Protein AF-A0A812YYS5-F1 (afdb_monomer)

Sequence (278 aa):
YPAYPPFVCAGQNGCLGHYTGSGGSLLREGELLFLEIGGCYERYHAAMMRSCYVGTKLPAVLASAEEAVAKAMEIAMAAMKPGVLAKEVDAKAREVLGSLGADFTMSLRSGYSIGLGFYTDWGEAQFFKMDPGSDQVFQEGMVIHLIPWVQVQGHGGVGLSDTVLVTQSGAKSLFDCRDLPRRIHLIPPPAHRPFGPEEARKVRSVLGLEPTPLVKISDGFPGVAAVYVKDESKRMGLQAFKVVGGAYAMLRFMCKRLAQPVPETSDQVKLVLEQELP

Foldseek 3Di:
DDQAAKQWAKWASQQVVRHNDDPPDDHDAQAKIWIWDWDADPQWIKIWIAIAHAADDDDPLQVLQLVLQLVLVVQLQQQQAFFDFLLVSFVSSCVSNPVSDDQKDWDQFQKAFATGHHYPDRGPPPPGTRHNPTRDGHDAQTWMWGWTKIAGHRHHIGIGTTTWGHHRRGIDGPDPCPVPPSGHHYNYDPPDDPDDPVNVVVVCVVVVNDQQDWDWPDADDVVDGTDTDRACCVVLVHPDDDDPPPVVVVLVVVCVVVVHDRDDDDPSVVVVVPPDDD

Structure (mmCIF, N/CA/C/O backbone):
data_AF-A0A812YYS5-F1
#
_entry.id   AF-A0A812YYS5-F1
#
loop_
_atom_site.group_PDB
_atom_site.id
_atom_site.type_symbol
_atom_site.label_atom_id
_atom_site.label_alt_id
_atom_site.label_comp_id
_atom_site.label_asym_id
_atom_site.label_entity_id
_atom_site.label_seq_id
_atom_site.pdbx_PDB_ins_code
_atom_site.Cartn_x
_atom_site.Cartn_y
_atom_site.Cartn_z
_atom_site.occupancy
_atom_site.B_iso_or_equiv
_atom_site.auth_seq_id
_atom_site.auth_comp_id
_atom_site.auth_asym_id
_atom_site.auth_atom_id
_atom_site.pdbx_PDB_model_num
ATOM 1 N N . TYR A 1 1 ? -14.145 -10.943 -9.067 1.00 84.81 1 TYR A N 1
ATOM 2 C CA . TYR A 1 1 ? -13.220 -9.955 -9.657 1.00 84.81 1 TYR A CA 1
ATOM 3 C C . TYR A 1 1 ? -13.046 -8.830 -8.653 1.00 84.81 1 TYR A C 1
ATOM 5 O O . TYR A 1 1 ? -14.050 -8.505 -8.022 1.00 84.81 1 TYR A O 1
ATOM 13 N N . PRO A 1 2 ? -11.832 -8.283 -8.490 1.00 92.31 2 PRO A N 1
ATOM 14 C CA . PRO A 1 2 ? -11.594 -7.126 -7.628 1.00 92.31 2 PRO A CA 1
ATOM 15 C C . PRO A 1 2 ? -12.334 -5.881 -8.129 1.00 92.31 2 PRO A C 1
ATOM 17 O O . PRO A 1 2 ? -12.487 -5.704 -9.338 1.00 92.31 2 PRO A O 1
ATOM 20 N N . ALA A 1 3 ? -12.813 -5.045 -7.209 1.00 93.19 3 ALA A N 1
ATOM 21 C CA . ALA A 1 3 ? -13.557 -3.831 -7.532 1.00 93.19 3 ALA A CA 1
ATOM 22 C C . ALA A 1 3 ? -12.693 -2.749 -8.203 1.00 93.19 3 ALA A C 1
ATOM 24 O O . ALA A 1 3 ? -13.165 -2.117 -9.144 1.00 93.19 3 ALA A O 1
ATOM 25 N N . TYR A 1 4 ? -11.434 -2.583 -7.785 1.00 91.62 4 TYR A N 1
ATOM 26 C CA . TYR A 1 4 ? -10.450 -1.780 -8.515 1.00 91.62 4 TYR A CA 1
ATOM 27 C C . TYR A 1 4 ? -9.577 -2.647 -9.433 1.00 91.62 4 TYR A C 1
ATOM 29 O O . TYR A 1 4 ? -9.318 -3.816 -9.119 1.00 91.62 4 TYR A O 1
ATOM 37 N N . PRO A 1 5 ? -9.076 -2.087 -10.552 1.00 91.00 5 PRO A N 1
ATOM 38 C CA . PRO A 1 5 ? -7.935 -2.670 -11.246 1.00 91.00 5 PRO A CA 1
ATOM 39 C C . PRO A 1 5 ? -6.689 -2.645 -10.340 1.00 91.00 5 PRO A C 1
ATOM 41 O O . PRO A 1 5 ? -6.634 -1.865 -9.390 1.00 91.00 5 PRO A O 1
ATOM 44 N N . PRO A 1 6 ? -5.667 -3.466 -10.625 1.00 90.62 6 PRO A N 1
ATOM 45 C CA . PRO A 1 6 ? -4.387 -3.333 -9.944 1.00 90.62 6 PRO A CA 1
ATOM 46 C C . PRO A 1 6 ? -3.756 -1.974 -10.270 1.00 90.62 6 PRO A C 1
ATOM 48 O O . PRO A 1 6 ? -3.707 -1.566 -11.435 1.00 90.62 6 PRO A O 1
ATOM 51 N N . PHE A 1 7 ? -3.229 -1.300 -9.254 1.00 92.06 7 PHE A N 1
ATOM 52 C CA . PHE A 1 7 ? -2.420 -0.100 -9.430 1.00 92.06 7 PHE A CA 1
ATOM 53 C C . PHE A 1 7 ? -0.953 -0.516 -9.487 1.00 92.06 7 PHE A C 1
ATOM 55 O O . PHE A 1 7 ? -0.407 -1.056 -8.525 1.00 92.06 7 PHE A O 1
ATOM 62 N N . VAL A 1 8 ? -0.337 -0.326 -10.652 1.00 91.56 8 VAL A N 1
ATOM 63 C CA . VAL A 1 8 ? 1.049 -0.714 -10.935 1.00 91.56 8 VAL A CA 1
ATOM 64 C C . VAL A 1 8 ? 1.770 0.514 -11.467 1.00 91.56 8 VAL A C 1
ATOM 66 O O . VAL A 1 8 ? 1.633 0.881 -12.637 1.00 91.56 8 VAL A O 1
ATOM 69 N N . CYS A 1 9 ? 2.523 1.176 -10.593 1.00 92.12 9 CYS A N 1
ATOM 70 C CA . CYS A 1 9 ? 3.054 2.507 -10.858 1.00 92.12 9 CYS A CA 1
ATOM 71 C C . CYS A 1 9 ? 4.584 2.495 -10.839 1.00 92.12 9 CYS A C 1
ATOM 73 O O . CYS A 1 9 ? 5.199 2.290 -9.794 1.00 92.12 9 CYS A O 1
ATOM 75 N N . ALA A 1 10 ? 5.200 2.745 -11.995 1.00 91.38 10 ALA A N 1
ATOM 76 C CA . ALA A 1 10 ? 6.651 2.875 -12.121 1.00 91.38 10 ALA A CA 1
ATOM 77 C C . ALA A 1 10 ? 7.122 4.312 -11.834 1.00 91.38 10 ALA A C 1
ATOM 79 O O . ALA A 1 10 ? 6.552 5.279 -12.353 1.00 91.38 10 ALA A O 1
ATOM 80 N N . GLY A 1 11 ? 8.183 4.436 -11.037 1.00 92.00 11 GLY A N 1
ATOM 81 C CA . GLY A 1 11 ? 8.855 5.686 -10.695 1.00 92.00 11 GLY A CA 1
ATOM 82 C C . GLY A 1 11 ? 7.898 6.754 -10.163 1.00 92.00 11 GLY A C 1
ATOM 83 O O . GLY A 1 11 ? 7.059 6.501 -9.297 1.00 92.00 11 GLY A O 1
ATOM 84 N N . GLN A 1 12 ? 7.995 7.952 -10.740 1.00 91.56 12 GLN A N 1
ATOM 85 C CA . GLN A 1 12 ? 7.191 9.129 -10.383 1.00 91.56 12 GLN A CA 1
ATOM 86 C C . GLN A 1 12 ? 5.678 8.909 -10.491 1.00 91.56 12 GLN A C 1
ATOM 88 O O . GLN A 1 12 ? 4.913 9.553 -9.775 1.00 91.56 12 GLN A O 1
ATOM 93 N N . ASN A 1 13 ? 5.224 7.972 -11.331 1.00 91.69 13 ASN A N 1
ATOM 94 C CA . ASN A 1 13 ? 3.799 7.660 -11.411 1.00 91.69 13 ASN A CA 1
ATOM 95 C C . ASN A 1 13 ? 3.261 7.094 -10.089 1.00 91.69 13 ASN A C 1
ATOM 97 O O . ASN A 1 13 ? 2.063 7.174 -9.848 1.00 91.69 13 ASN A O 1
ATOM 101 N N . GLY A 1 14 ? 4.120 6.556 -9.215 1.00 90.06 14 GLY A N 1
ATOM 102 C CA . GLY A 1 14 ? 3.729 6.120 -7.872 1.00 90.06 14 GLY A CA 1
ATOM 103 C C . GLY A 1 14 ? 3.223 7.251 -6.974 1.00 90.06 14 GLY A C 1
ATOM 104 O O . GLY A 1 14 ? 2.558 6.973 -5.987 1.00 90.06 14 GLY A O 1
ATOM 105 N N . CYS A 1 15 ? 3.477 8.519 -7.313 1.00 89.38 15 CYS A N 1
ATOM 106 C CA . CYS A 1 15 ? 2.886 9.663 -6.612 1.00 89.38 15 CYS A CA 1
ATOM 107 C C . CYS A 1 15 ? 1.414 9.902 -6.998 1.00 89.38 15 CYS A C 1
ATOM 109 O O . CYS A 1 15 ? 0.700 10.641 -6.323 1.00 89.38 15 CYS A O 1
ATOM 111 N N . LEU A 1 16 ? 0.941 9.282 -8.081 1.00 87.44 16 LEU A N 1
ATOM 112 C CA . LEU A 1 16 ? -0.431 9.388 -8.560 1.00 87.44 16 LEU A CA 1
ATOM 113 C C . LEU A 1 16 ? -1.247 8.233 -7.966 1.00 87.44 16 LEU A C 1
ATOM 115 O O . LEU A 1 16 ? -1.219 7.119 -8.482 1.00 87.44 16 LEU A O 1
ATOM 119 N N . GLY A 1 17 ? -1.980 8.504 -6.883 1.00 76.38 17 GLY A N 1
ATOM 120 C CA . GLY A 1 17 ? -2.578 7.469 -6.023 1.00 76.38 17 GLY A CA 1
ATOM 121 C C . GLY A 1 17 ? -3.475 6.426 -6.706 1.00 76.38 17 GLY A C 1
ATOM 122 O O . GLY A 1 17 ? -3.599 5.332 -6.184 1.00 76.38 17 GLY A O 1
ATOM 123 N N . HIS A 1 18 ? -4.066 6.719 -7.870 1.00 87.00 18 HIS A N 1
ATOM 124 C CA . HIS A 1 18 ? -4.893 5.762 -8.627 1.00 87.00 18 HIS A CA 1
ATOM 125 C C . HIS A 1 18 ? -4.382 5.527 -10.058 1.00 87.00 18 HIS A C 1
ATOM 127 O O . HIS A 1 18 ? -5.159 5.252 -10.974 1.00 87.00 18 HIS A O 1
ATOM 133 N N . TYR A 1 19 ? -3.079 5.684 -10.294 1.00 88.19 19 TYR A N 1
ATOM 134 C CA . TYR A 1 19 ? -2.494 5.408 -11.602 1.00 88.19 19 TYR A CA 1
ATOM 135 C C . TYR A 1 19 ? -2.476 3.901 -11.886 1.00 88.19 19 TYR A C 1
ATOM 137 O O . TYR A 1 19 ? -1.963 3.100 -11.116 1.00 88.19 19 TYR A O 1
ATOM 145 N N . THR A 1 20 ? -3.036 3.496 -13.021 1.00 83.81 20 THR A N 1
ATOM 146 C CA . THR A 1 20 ? -3.174 2.077 -13.396 1.00 83.81 20 THR A CA 1
ATOM 147 C C . THR A 1 20 ? -2.132 1.616 -14.415 1.00 83.81 20 THR A C 1
ATOM 149 O O . THR A 1 20 ? -2.200 0.488 -14.895 1.00 83.81 20 THR A O 1
ATOM 152 N N . GLY A 1 21 ? -1.192 2.488 -14.792 1.00 75.69 21 GLY A N 1
ATOM 153 C CA . GLY A 1 21 ? -0.304 2.267 -15.931 1.00 75.69 21 GLY A CA 1
ATOM 154 C C . GLY A 1 21 ? -0.863 2.853 -17.227 1.00 75.69 21 GLY A C 1
ATOM 155 O O . GLY A 1 21 ? -2.012 2.617 -17.595 1.00 75.69 21 GLY A O 1
ATOM 156 N N . SER A 1 22 ? -0.031 3.588 -17.961 1.00 67.12 22 SER A N 1
ATOM 157 C CA . SER A 1 22 ? -0.191 3.787 -19.400 1.00 67.12 22 SER A CA 1
ATOM 158 C C . SER A 1 22 ? 0.801 2.862 -20.103 1.00 67.12 22 SER A C 1
ATOM 160 O O . SER A 1 22 ? 1.942 2.723 -19.664 1.00 67.12 22 SER A O 1
ATOM 162 N N . GLY A 1 23 ? 0.397 2.206 -21.194 1.00 61.16 23 GLY A N 1
ATOM 163 C CA . GLY A 1 23 ? 1.217 1.192 -21.882 1.00 61.16 23 GLY A CA 1
ATOM 164 C C . GLY A 1 23 ? 2.581 1.668 -22.418 1.00 61.16 23 GLY A C 1
ATOM 165 O O . GLY A 1 23 ? 3.289 0.878 -23.032 1.00 61.16 23 GLY A O 1
ATOM 166 N N . GLY A 1 24 ? 2.953 2.938 -22.213 1.00 68.94 24 GLY A N 1
ATOM 167 C CA . GLY A 1 24 ? 4.244 3.517 -22.591 1.00 68.94 24 GLY A CA 1
ATOM 168 C C . GLY A 1 24 ? 5.248 3.701 -21.444 1.00 68.94 24 GLY A C 1
ATOM 169 O O . GLY A 1 24 ? 6.401 4.035 -21.715 1.00 68.94 24 GLY A O 1
ATOM 170 N N . SER A 1 25 ? 4.864 3.509 -20.177 1.00 77.38 25 SER A N 1
ATOM 171 C CA . SER A 1 25 ? 5.795 3.657 -19.049 1.00 77.38 25 SER A CA 1
ATOM 172 C C . SER A 1 25 ? 6.633 2.393 -18.856 1.00 77.38 25 SER A C 1
ATOM 174 O O . SER A 1 25 ? 6.152 1.375 -18.368 1.00 77.38 25 SER A O 1
ATOM 176 N N . LEU A 1 26 ? 7.906 2.471 -19.243 1.00 82.12 26 LEU A N 1
ATOM 177 C CA . LEU A 1 26 ? 8.893 1.424 -18.988 1.00 82.12 26 LEU A CA 1
ATOM 178 C C . LEU A 1 26 ? 9.512 1.620 -17.604 1.00 82.12 26 LEU A C 1
ATOM 180 O O . LEU A 1 26 ? 10.026 2.699 -17.320 1.00 82.12 26 LEU A O 1
ATOM 184 N N . LEU A 1 27 ? 9.501 0.562 -16.796 1.00 86.75 27 LEU A N 1
ATOM 185 C CA . LEU A 1 27 ? 10.217 0.497 -15.526 1.00 86.75 27 LEU A CA 1
ATOM 186 C C . LEU A 1 27 ? 11.730 0.411 -15.777 1.00 86.75 27 LEU A C 1
ATOM 188 O O . LEU A 1 27 ? 12.176 -0.397 -16.600 1.00 86.75 27 LEU A O 1
ATOM 192 N N . ARG A 1 28 ? 12.516 1.227 -15.072 1.00 89.38 28 ARG A N 1
ATOM 193 C CA . ARG A 1 28 ? 13.980 1.295 -15.207 1.00 89.38 28 ARG A CA 1
ATOM 194 C C . ARG A 1 28 ? 14.699 0.932 -13.914 1.00 89.38 28 ARG A C 1
ATOM 196 O O . ARG A 1 28 ? 14.134 0.977 -12.827 1.00 89.38 28 ARG A O 1
ATOM 203 N N . GLU A 1 29 ? 15.978 0.598 -14.048 1.00 92.25 29 GLU A N 1
ATOM 204 C CA . GLU A 1 29 ? 16.878 0.521 -12.900 1.00 92.25 29 GLU A CA 1
ATOM 205 C C . GLU A 1 29 ? 16.929 1.870 -12.170 1.00 92.25 29 GLU A C 1
ATOM 207 O O . GLU A 1 29 ? 16.928 2.932 -12.795 1.00 92.25 29 GLU A O 1
ATOM 212 N N . GLY A 1 30 ? 16.944 1.819 -10.843 1.00 93.75 30 GLY A N 1
ATOM 213 C CA . GLY A 1 30 ? 16.893 2.985 -9.973 1.00 93.75 30 GLY A CA 1
ATOM 214 C C . GLY A 1 30 ? 15.483 3.492 -9.662 1.00 93.75 30 GLY A C 1
ATOM 215 O O . GLY A 1 30 ? 15.351 4.412 -8.853 1.00 93.75 30 GLY A O 1
ATOM 216 N N . GLU A 1 31 ? 14.435 2.917 -10.259 1.00 94.62 31 GLU A N 1
ATOM 217 C CA . GLU A 1 31 ? 13.048 3.339 -10.047 1.00 94.62 31 GLU A CA 1
ATOM 218 C C . GLU A 1 31 ? 12.320 2.470 -9.009 1.00 94.62 31 GLU A C 1
ATOM 220 O O . GLU A 1 31 ? 12.577 1.272 -8.843 1.00 94.62 31 GLU A O 1
ATOM 225 N N . LEU A 1 32 ? 11.364 3.097 -8.318 1.00 95.25 32 LEU A N 1
ATOM 226 C CA . LEU A 1 32 ? 10.368 2.398 -7.515 1.00 95.25 32 LEU A CA 1
ATOM 227 C C . LEU A 1 32 ? 9.306 1.755 -8.412 1.00 95.25 32 LEU A C 1
ATOM 229 O O . LEU A 1 32 ? 8.937 2.290 -9.456 1.00 95.25 32 LEU A O 1
ATOM 233 N N . LEU A 1 33 ? 8.758 0.641 -7.951 1.00 93.81 33 LEU A N 1
ATOM 234 C CA . LEU A 1 33 ? 7.523 0.057 -8.446 1.00 93.81 33 LEU A CA 1
ATOM 235 C C . LEU A 1 33 ? 6.539 0.007 -7.279 1.00 93.81 33 LEU A C 1
ATOM 237 O O . LEU A 1 33 ? 6.717 -0.772 -6.346 1.00 93.81 33 LEU A O 1
ATOM 241 N N . PHE A 1 34 ? 5.525 0.860 -7.311 1.00 94.19 34 PHE A N 1
ATOM 242 C CA . PHE A 1 34 ? 4.445 0.863 -6.331 1.00 94.19 34 PHE A CA 1
ATOM 243 C C . PHE A 1 34 ? 3.327 -0.061 -6.815 1.00 94.19 34 PHE A C 1
ATOM 245 O O . PHE A 1 34 ? 2.888 0.046 -7.963 1.00 94.19 34 PHE A O 1
ATOM 252 N N . LEU A 1 35 ? 2.896 -0.976 -5.951 1.00 93.94 35 LEU A N 1
ATOM 253 C CA . LEU A 1 35 ? 1.867 -1.966 -6.238 1.00 93.94 35 LEU A CA 1
ATOM 254 C C . LEU A 1 35 ? 0.762 -1.845 -5.196 1.00 93.94 35 LEU A C 1
ATOM 256 O O . LEU A 1 35 ? 1.036 -2.057 -4.020 1.00 93.94 35 LEU A O 1
ATOM 260 N N . GLU A 1 36 ? -0.471 -1.586 -5.621 1.00 94.56 36 GLU A N 1
ATOM 261 C CA . GLU A 1 36 ? -1.672 -1.744 -4.794 1.00 94.56 36 GLU A CA 1
ATOM 262 C C . GLU A 1 36 ? -2.623 -2.718 -5.489 1.00 94.56 36 GLU A C 1
ATOM 264 O O . GLU A 1 36 ? -3.069 -2.497 -6.618 1.00 94.56 36 GLU A O 1
ATOM 269 N N . ILE A 1 37 ? -2.882 -3.849 -4.837 1.00 92.56 37 ILE A N 1
ATOM 270 C CA . ILE A 1 37 ? -3.612 -4.971 -5.429 1.00 92.56 37 ILE A CA 1
ATOM 271 C C . ILE A 1 37 ? -4.612 -5.509 -4.406 1.00 92.56 37 ILE A C 1
ATOM 273 O O . ILE A 1 37 ? -4.294 -5.667 -3.228 1.00 92.56 37 ILE A O 1
ATOM 277 N N . GLY A 1 38 ? -5.821 -5.819 -4.875 1.00 91.81 38 GLY A N 1
ATOM 278 C CA . GLY A 1 38 ? -6.879 -6.438 -4.081 1.00 91.81 38 GLY A CA 1
ATOM 279 C C . GLY A 1 38 ? -7.122 -7.896 -4.449 1.00 91.81 38 GLY A C 1
ATOM 280 O O . GLY A 1 38 ? -7.438 -8.207 -5.598 1.00 91.81 38 GLY A O 1
ATOM 281 N N . GLY A 1 39 ? -7.049 -8.787 -3.460 1.00 93.50 39 GLY A N 1
ATOM 282 C CA . GLY A 1 39 ? -7.684 -10.100 -3.538 1.00 93.50 39 GLY A CA 1
ATOM 283 C C . GLY A 1 39 ? -9.205 -9.958 -3.451 1.00 93.50 39 GLY A C 1
ATOM 284 O O . GLY A 1 39 ? -9.707 -9.039 -2.806 1.00 93.50 39 GLY A O 1
ATOM 285 N N . CYS A 1 40 ? -9.946 -10.855 -4.106 1.00 95.81 40 CYS A N 1
ATOM 286 C CA . CYS A 1 40 ? -11.408 -10.853 -4.069 1.00 95.81 40 CYS A CA 1
ATOM 287 C C . CYS A 1 40 ? -11.960 -12.281 -4.021 1.00 95.81 40 CYS A C 1
ATOM 289 O O . CYS A 1 40 ? -11.730 -13.058 -4.951 1.00 95.81 40 CYS A O 1
ATOM 291 N N . TYR A 1 41 ? -12.734 -12.591 -2.981 1.00 95.88 41 TYR A N 1
ATOM 292 C CA . TYR A 1 41 ? -13.472 -13.847 -2.835 1.00 95.88 41 TYR A CA 1
ATOM 293 C C . TYR A 1 41 ? -14.923 -13.531 -2.484 1.00 95.88 41 TYR A C 1
ATOM 295 O O . TYR A 1 41 ? -15.174 -12.755 -1.571 1.00 95.88 41 TYR A O 1
ATOM 303 N N . GLU A 1 42 ? -15.877 -14.063 -3.254 1.00 96.00 42 GLU A N 1
ATOM 304 C CA . GLU A 1 42 ? -17.315 -13.795 -3.057 1.00 96.00 42 GLU A CA 1
ATOM 305 C C . GLU A 1 42 ? -17.654 -12.304 -2.844 1.00 96.00 42 GLU A C 1
ATOM 307 O O . GLU A 1 42 ? -18.528 -11.949 -2.066 1.00 96.00 42 GLU A O 1
ATOM 312 N N . ARG A 1 43 ? -16.960 -11.416 -3.574 1.00 95.00 43 ARG A N 1
ATOM 313 C CA . ARG A 1 43 ? -17.079 -9.942 -3.498 1.00 95.00 43 ARG A CA 1
ATOM 314 C C . ARG A 1 43 ? -16.482 -9.279 -2.265 1.00 95.00 43 ARG A C 1
ATOM 316 O O . ARG A 1 43 ? -16.395 -8.057 -2.275 1.00 95.00 43 ARG A O 1
ATOM 323 N N . TYR A 1 44 ? -15.991 -10.030 -1.289 1.00 96.88 44 TYR A N 1
ATOM 324 C CA . TYR A 1 44 ? -15.178 -9.491 -0.205 1.00 96.88 44 TYR A CA 1
ATOM 325 C C . TYR A 1 44 ? -13.747 -9.251 -0.668 1.00 96.88 44 TYR A C 1
ATOM 327 O O . TYR A 1 44 ? -13.180 -10.067 -1.402 1.00 96.88 44 TYR A O 1
ATOM 335 N N . HIS A 1 45 ? -13.175 -8.127 -0.241 1.00 97.62 45 HIS A N 1
ATOM 336 C CA . HIS A 1 45 ? -11.849 -7.687 -0.653 1.00 97.62 45 HIS A CA 1
ATOM 337 C C . HIS A 1 45 ? -10.845 -7.716 0.492 1.00 97.62 45 HIS A C 1
ATOM 339 O O . HIS A 1 45 ? -11.159 -7.381 1.631 1.00 97.62 45 HIS A O 1
ATOM 345 N N . ALA A 1 46 ? -9.610 -8.058 0.144 1.00 96.31 46 ALA A N 1
ATOM 346 C CA . ALA A 1 46 ? -8.438 -7.821 0.972 1.00 96.31 46 ALA A CA 1
ATOM 347 C C . ALA A 1 46 ? -7.385 -7.146 0.090 1.00 96.31 46 ALA A C 1
ATOM 349 O O . ALA A 1 46 ? -6.788 -7.787 -0.779 1.00 96.31 46 ALA A O 1
ATOM 350 N N . ALA A 1 47 ? -7.212 -5.840 0.275 1.00 95.62 47 ALA A N 1
ATOM 351 C CA . ALA A 1 47 ? -6.261 -5.017 -0.461 1.00 95.62 47 ALA A CA 1
ATOM 352 C C . ALA A 1 47 ? -4.935 -4.875 0.291 1.00 95.62 47 ALA A C 1
ATOM 354 O O . ALA A 1 47 ? -4.883 -4.940 1.525 1.00 95.62 47 ALA A O 1
ATOM 355 N N . MET A 1 48 ? -3.857 -4.721 -0.473 1.00 95.19 48 MET A N 1
ATOM 356 C CA . MET A 1 48 ? -2.488 -4.626 0.015 1.00 95.19 48 MET A CA 1
ATOM 357 C C . MET A 1 48 ? -1.657 -3.738 -0.905 1.00 95.19 48 MET A C 1
ATOM 359 O O . MET A 1 48 ? -1.746 -3.845 -2.129 1.00 95.19 48 MET A O 1
ATOM 363 N N . MET A 1 49 ? -0.782 -2.945 -0.293 1.00 95.00 49 MET A N 1
ATOM 364 C CA . MET A 1 49 ? 0.267 -2.187 -0.957 1.00 95.00 49 MET A CA 1
ATOM 365 C C . MET A 1 49 ? 1.630 -2.735 -0.599 1.00 95.00 49 MET A C 1
ATOM 367 O O . MET A 1 49 ? 1.928 -2.966 0.578 1.00 95.00 49 MET A O 1
ATOM 371 N N . ARG A 1 50 ? 2.482 -2.872 -1.607 1.00 94.88 50 ARG A N 1
ATOM 372 C CA . ARG A 1 50 ? 3.918 -3.072 -1.434 1.00 94.88 50 ARG A CA 1
ATOM 373 C C . ARG A 1 50 ? 4.659 -2.210 -2.445 1.00 94.88 50 ARG A C 1
ATOM 375 O O . ARG A 1 50 ? 4.219 -2.033 -3.578 1.00 94.88 50 ARG A O 1
ATOM 382 N N . SER A 1 51 ? 5.823 -1.729 -2.040 1.00 95.31 51 SER A N 1
ATOM 383 C CA . SER A 1 51 ? 6.766 -1.080 -2.941 1.00 95.31 51 SER A CA 1
ATOM 384 C C . SER A 1 51 ? 7.916 -2.031 -3.256 1.00 95.31 51 SER A C 1
ATOM 386 O O . SER A 1 51 ? 8.375 -2.800 -2.411 1.00 95.31 51 SER A O 1
ATOM 388 N N . CYS A 1 52 ? 8.410 -1.971 -4.482 1.00 95.31 52 CYS A N 1
ATOM 389 C CA . CYS A 1 52 ? 9.652 -2.605 -4.891 1.00 95.31 52 CYS A CA 1
ATOM 390 C C . CYS A 1 52 ? 10.616 -1.542 -5.413 1.00 95.31 52 CYS A C 1
ATOM 392 O O . CYS A 1 52 ? 10.195 -0.471 -5.842 1.00 95.31 52 CYS A O 1
ATOM 394 N N . TYR A 1 53 ? 11.906 -1.841 -5.398 1.00 96.62 53 TYR A N 1
ATOM 395 C CA . TYR A 1 53 ? 12.944 -0.991 -5.967 1.00 96.62 53 TYR A CA 1
ATOM 396 C C . TYR A 1 53 ? 13.765 -1.802 -6.960 1.00 96.62 53 TYR A C 1
ATOM 398 O O . TYR A 1 53 ? 14.264 -2.874 -6.613 1.00 96.62 53 TYR A O 1
ATOM 406 N N . VAL A 1 54 ? 13.900 -1.311 -8.191 1.00 95.19 54 VAL A N 1
ATOM 407 C CA . VAL A 1 54 ? 14.695 -1.988 -9.221 1.00 95.19 54 VAL A CA 1
ATOM 408 C C . VAL A 1 54 ? 16.159 -1.628 -9.035 1.00 95.19 54 VAL A C 1
ATOM 410 O O . VAL A 1 54 ? 16.603 -0.542 -9.395 1.00 95.19 54 VAL A O 1
ATOM 413 N N . GLY A 1 55 ? 16.915 -2.549 -8.460 1.00 93.81 55 GLY A N 1
ATOM 414 C CA . GLY A 1 55 ? 18.312 -2.363 -8.119 1.00 93.81 55 GLY A CA 1
ATOM 415 C C . GLY A 1 55 ? 18.739 -3.308 -7.005 1.00 93.81 55 GLY A C 1
ATOM 416 O O . GLY A 1 55 ? 17.941 -4.036 -6.417 1.00 93.81 55 GLY A O 1
ATOM 417 N N . THR A 1 56 ? 20.031 -3.291 -6.704 1.00 93.56 56 THR A N 1
ATOM 418 C CA . THR A 1 56 ? 20.638 -4.171 -5.693 1.00 93.56 56 THR A CA 1
ATOM 419 C C . THR A 1 56 ? 20.806 -3.503 -4.331 1.00 93.56 56 THR A C 1
ATOM 421 O O . THR A 1 56 ? 21.090 -4.183 -3.347 1.00 93.56 56 THR A O 1
ATOM 424 N N . LYS A 1 57 ? 20.631 -2.179 -4.249 1.00 94.38 57 LYS A N 1
ATOM 425 C CA . LYS A 1 57 ? 20.798 -1.400 -3.021 1.00 94.38 57 LYS A CA 1
ATOM 426 C C . LYS A 1 57 ? 19.780 -0.271 -2.955 1.00 94.38 57 LYS A C 1
ATOM 428 O O . LYS A 1 57 ? 19.697 0.535 -3.875 1.00 94.38 57 LYS A O 1
ATOM 433 N N . LEU A 1 58 ? 19.064 -0.192 -1.838 1.00 95.31 58 LEU A N 1
ATOM 434 C CA . LEU A 1 58 ? 18.095 0.866 -1.588 1.00 95.31 58 LEU A CA 1
ATOM 435 C C . LEU A 1 58 ? 18.812 2.196 -1.254 1.00 95.31 58 LEU A C 1
ATOM 437 O O . LEU A 1 58 ? 19.696 2.205 -0.390 1.00 95.31 58 LEU A O 1
ATOM 441 N N . PRO A 1 59 ? 18.457 3.320 -1.904 1.00 95.69 59 PRO A N 1
ATOM 442 C CA . PRO A 1 59 ? 18.884 4.655 -1.493 1.00 95.69 59 PRO A CA 1
ATOM 443 C C . PRO A 1 59 ? 18.481 4.963 -0.047 1.00 95.69 59 PRO A C 1
ATOM 445 O O . PRO A 1 59 ? 17.395 4.582 0.386 1.00 95.69 59 PRO A O 1
ATOM 448 N N . ALA A 1 60 ? 19.318 5.708 0.684 1.00 95.75 60 ALA A N 1
ATOM 449 C CA . ALA A 1 60 ? 19.082 6.018 2.099 1.00 95.75 60 ALA A CA 1
ATOM 450 C C . ALA A 1 60 ? 17.724 6.700 2.341 1.00 95.75 60 ALA A C 1
ATOM 452 O O . ALA A 1 60 ? 17.008 6.322 3.259 1.00 95.75 60 ALA A O 1
ATOM 453 N N . VAL A 1 61 ? 17.330 7.628 1.462 1.00 95.31 61 VAL A N 1
ATOM 454 C CA . VAL A 1 61 ? 16.029 8.312 1.534 1.00 95.31 61 VAL A CA 1
ATOM 455 C C . VAL A 1 61 ? 14.846 7.338 1.451 1.00 95.31 61 VAL A C 1
ATOM 457 O O . VAL A 1 61 ? 13.870 7.484 2.181 1.00 95.31 61 VAL A O 1
ATOM 460 N N . LEU A 1 62 ? 14.950 6.299 0.616 1.00 96.44 62 LEU A N 1
ATOM 461 C CA . LEU A 1 62 ? 13.911 5.277 0.475 1.00 96.44 62 LEU A CA 1
ATOM 462 C C . LEU A 1 62 ? 13.920 4.292 1.647 1.00 96.44 62 LEU A C 1
ATOM 464 O O . LEU A 1 62 ? 12.857 3.828 2.047 1.00 96.44 62 LEU A O 1
ATOM 468 N N . ALA A 1 63 ? 15.091 4.014 2.226 1.00 96.38 63 ALA A N 1
ATOM 469 C CA . ALA A 1 63 ? 15.203 3.215 3.444 1.00 96.38 63 ALA A CA 1
ATOM 470 C C . ALA A 1 63 ? 14.555 3.921 4.648 1.00 96.38 63 ALA A C 1
ATOM 472 O O . ALA A 1 63 ? 13.790 3.301 5.380 1.00 96.38 63 ALA A O 1
ATOM 473 N N . SER A 1 64 ? 14.784 5.228 4.814 1.00 95.62 64 SER A N 1
ATOM 474 C CA . SER A 1 64 ? 14.113 6.021 5.851 1.00 95.62 64 SER A CA 1
ATOM 475 C C . SER A 1 64 ? 12.597 6.070 5.643 1.00 95.62 64 SER A C 1
ATOM 477 O O . SER A 1 64 ? 11.843 5.935 6.605 1.00 95.62 64 SER A O 1
ATOM 479 N N . ALA A 1 65 ? 12.141 6.203 4.392 1.00 96.06 65 ALA A N 1
ATOM 480 C CA . ALA A 1 65 ? 10.719 6.154 4.054 1.00 96.06 65 ALA A CA 1
ATOM 481 C C . ALA A 1 65 ? 10.085 4.800 4.415 1.00 96.06 65 ALA A C 1
ATOM 483 O O . ALA A 1 65 ? 9.022 4.766 5.031 1.00 96.06 65 ALA A O 1
ATOM 484 N N . GLU A 1 66 ? 10.744 3.691 4.060 1.00 96.75 66 GLU A N 1
ATOM 485 C CA . GLU A 1 66 ? 10.318 2.334 4.419 1.00 96.75 66 GLU A CA 1
ATOM 486 C C . GLU A 1 66 ? 10.153 2.189 5.934 1.00 96.75 66 GLU A C 1
ATOM 488 O O . GLU A 1 66 ? 9.094 1.760 6.393 1.00 96.75 66 GLU A O 1
ATOM 493 N N . GLU A 1 67 ? 11.170 2.580 6.705 1.00 96.62 67 GLU A N 1
ATOM 494 C CA . GLU A 1 67 ? 11.162 2.465 8.164 1.00 96.62 67 GLU A CA 1
ATOM 495 C C . GLU A 1 67 ? 10.011 3.263 8.787 1.00 96.62 67 GLU A C 1
ATOM 497 O O . GLU A 1 67 ? 9.272 2.743 9.626 1.00 96.62 67 GLU A O 1
ATOM 502 N N . ALA A 1 68 ? 9.813 4.508 8.351 1.00 96.56 68 ALA A N 1
ATOM 503 C CA . ALA A 1 68 ? 8.744 5.356 8.862 1.00 96.56 68 ALA A CA 1
ATOM 504 C C . ALA A 1 68 ? 7.352 4.808 8.514 1.00 96.56 68 ALA A C 1
ATOM 506 O O . ALA A 1 68 ? 6.477 4.774 9.380 1.00 96.56 68 ALA A O 1
ATOM 507 N N . VAL A 1 69 ? 7.141 4.332 7.283 1.00 96.88 69 VAL A N 1
ATOM 508 C CA . VAL A 1 69 ? 5.858 3.746 6.861 1.00 96.88 69 VAL A CA 1
ATOM 509 C C . VAL A 1 69 ? 5.579 2.436 7.603 1.00 96.88 69 VAL A C 1
ATOM 511 O O . VAL A 1 69 ? 4.467 2.239 8.098 1.00 96.88 69 VAL A O 1
ATOM 514 N N . ALA A 1 70 ? 6.579 1.565 7.755 1.00 96.31 70 ALA A N 1
ATOM 515 C CA . ALA A 1 70 ? 6.447 0.336 8.533 1.00 96.31 70 ALA A CA 1
ATOM 516 C C . ALA A 1 70 ? 6.137 0.638 10.008 1.00 96.31 70 ALA A C 1
ATOM 518 O O . ALA A 1 70 ? 5.247 0.031 10.599 1.00 96.31 70 ALA A O 1
ATOM 519 N N . LYS A 1 71 ? 6.802 1.633 10.601 1.00 97.19 71 LYS A N 1
ATOM 520 C CA . LYS A 1 71 ? 6.539 2.055 11.982 1.00 97.19 71 LYS A CA 1
ATOM 521 C C . LYS A 1 71 ? 5.151 2.677 12.150 1.00 97.19 71 LYS A C 1
ATOM 523 O O . LYS A 1 71 ? 4.493 2.425 13.160 1.00 97.19 71 LYS A O 1
ATOM 528 N N . ALA A 1 72 ? 4.683 3.442 11.164 1.00 97.19 72 ALA A N 1
ATOM 529 C CA . ALA A 1 72 ? 3.331 3.989 11.145 1.00 97.19 72 ALA A CA 1
ATOM 530 C C . ALA A 1 72 ? 2.269 2.878 11.082 1.00 97.19 72 ALA A C 1
ATOM 532 O O . ALA A 1 72 ? 1.279 2.968 11.808 1.00 97.19 72 ALA A O 1
ATOM 533 N N . MET A 1 73 ? 2.496 1.811 10.300 1.00 97.00 73 MET A N 1
ATOM 534 C CA . MET A 1 73 ? 1.645 0.610 10.307 1.00 97.00 73 MET A CA 1
ATOM 535 C C . MET A 1 73 ? 1.523 0.018 11.713 1.00 97.00 73 MET A C 1
ATOM 537 O O . MET A 1 73 ? 0.410 -0.137 12.212 1.00 97.00 73 MET A O 1
ATOM 541 N N . GLU A 1 74 ? 2.648 -0.273 12.373 1.00 97.12 74 GLU A N 1
ATOM 542 C CA . GLU A 1 74 ? 2.642 -0.910 13.699 1.00 97.12 74 GLU A CA 1
ATOM 543 C C . GLU A 1 74 ? 1.952 -0.040 14.758 1.00 97.12 74 GLU A C 1
ATOM 545 O O . GLU A 1 74 ? 1.119 -0.525 15.527 1.00 97.12 74 GLU A O 1
ATOM 550 N N . ILE A 1 75 ? 2.248 1.263 14.781 1.00 98.12 75 ILE A N 1
ATOM 551 C CA . ILE A 1 75 ? 1.648 2.201 15.740 1.00 98.12 75 ILE A CA 1
ATOM 552 C C . ILE A 1 75 ? 0.146 2.352 15.499 1.00 98.12 75 ILE A C 1
ATOM 554 O O . ILE A 1 75 ? -0.630 2.347 16.460 1.00 98.12 75 ILE A O 1
ATOM 558 N N . ALA A 1 76 ? -0.276 2.461 14.238 1.00 98.19 76 ALA A N 1
ATOM 559 C CA . ALA A 1 76 ? -1.687 2.553 13.901 1.00 98.19 76 ALA A CA 1
ATOM 560 C C . ALA A 1 76 ? -2.429 1.270 14.292 1.00 98.19 76 ALA A C 1
ATOM 562 O O . ALA A 1 76 ? -3.462 1.345 14.954 1.00 98.19 76 ALA A O 1
ATOM 563 N N . MET A 1 77 ? -1.878 0.095 13.971 1.00 98.31 77 MET A N 1
ATOM 564 C CA . MET A 1 77 ? -2.467 -1.192 14.350 1.00 98.31 77 MET A CA 1
ATOM 565 C C . MET A 1 77 ? -2.578 -1.348 15.870 1.00 98.31 77 MET A C 1
ATOM 567 O O . MET A 1 77 ? -3.628 -1.750 16.362 1.00 98.31 77 MET A O 1
ATOM 571 N N . ALA A 1 78 ? -1.550 -0.981 16.636 1.00 98.50 78 ALA A N 1
ATOM 572 C CA . ALA A 1 78 ? -1.592 -1.063 18.098 1.00 98.50 78 ALA A CA 1
ATOM 573 C C . ALA A 1 78 ? -2.621 -0.104 18.729 1.00 98.50 78 ALA A C 1
ATOM 575 O O . ALA A 1 78 ? -3.205 -0.409 19.769 1.00 98.50 78 ALA A O 1
ATOM 576 N N . ALA A 1 79 ? -2.852 1.062 18.119 1.00 98.44 79 ALA A N 1
ATOM 577 C CA . ALA A 1 79 ? -3.813 2.051 18.610 1.00 98.44 79 ALA A CA 1
ATOM 578 C C . ALA A 1 79 ? -5.263 1.774 18.172 1.00 98.44 79 ALA A C 1
ATOM 580 O O . ALA A 1 79 ? -6.193 2.268 18.810 1.00 98.44 79 ALA A O 1
ATOM 581 N N . MET A 1 80 ? -5.459 1.003 17.103 1.00 98.38 80 MET A N 1
ATOM 582 C CA . MET A 1 80 ? -6.753 0.724 16.484 1.00 98.38 80 MET A CA 1
ATOM 583 C C . MET A 1 80 ? -7.546 -0.321 17.278 1.00 98.38 80 MET A C 1
ATOM 585 O O . MET A 1 80 ? -7.493 -1.511 16.981 1.00 98.38 80 MET A O 1
ATOM 589 N N . LYS A 1 81 ? -8.281 0.121 18.301 1.00 98.50 81 LYS A N 1
ATOM 590 C CA . LYS A 1 81 ? -9.087 -0.739 19.183 1.00 98.50 81 LYS A CA 1
ATOM 591 C C . LYS A 1 81 ? -10.434 -0.091 19.534 1.00 98.50 81 LYS A C 1
ATOM 593 O O . LYS A 1 81 ? -10.566 1.125 19.372 1.00 98.50 81 LYS A O 1
ATOM 598 N N . PRO A 1 82 ? -11.416 -0.858 20.043 1.00 98.75 82 PRO A N 1
ATOM 599 C CA . PRO A 1 82 ? -12.740 -0.344 20.360 1.00 98.75 82 PRO A CA 1
ATOM 600 C C . PRO A 1 82 ? -12.713 0.899 21.253 1.00 98.75 82 PRO A C 1
ATOM 602 O O . PRO A 1 82 ? -11.954 0.962 22.221 1.00 98.75 82 PRO A O 1
ATOM 605 N N . GLY A 1 83 ? -13.552 1.883 20.928 1.00 98.31 83 GLY A N 1
ATOM 606 C CA . GLY A 1 83 ? -13.686 3.123 21.700 1.00 98.31 83 GLY A CA 1
ATOM 607 C C . GLY A 1 83 ? -12.678 4.226 21.355 1.00 98.31 83 GLY A C 1
ATOM 608 O O . GLY A 1 83 ? -12.866 5.355 21.795 1.00 98.31 83 GLY A O 1
ATOM 609 N N . VAL A 1 84 ? -11.646 3.938 20.556 1.00 98.56 84 VAL A N 1
ATOM 610 C CA . VAL A 1 84 ? -10.682 4.948 20.079 1.00 98.56 84 VAL A CA 1
ATOM 611 C C . VAL A 1 84 ? -11.241 5.672 18.854 1.00 98.56 84 VAL A C 1
ATOM 613 O O . VAL A 1 84 ? -11.875 5.046 17.997 1.00 98.56 84 VAL A O 1
ATOM 616 N N . LEU A 1 85 ? -10.997 6.981 18.747 1.00 98.50 85 LEU A N 1
ATOM 617 C CA . LEU A 1 85 ? -11.420 7.764 17.586 1.00 98.50 85 LEU A CA 1
ATOM 618 C C . LEU A 1 85 ? -10.493 7.525 16.387 1.00 98.50 85 LEU A C 1
ATOM 620 O O . LEU A 1 85 ? -9.268 7.472 16.510 1.00 98.50 85 LEU A O 1
ATOM 624 N N . ALA A 1 86 ? -11.071 7.461 15.190 1.00 97.88 86 ALA A N 1
ATOM 625 C CA . ALA A 1 86 ? -10.347 7.262 13.939 1.00 97.88 86 ALA A CA 1
ATOM 626 C C . ALA A 1 86 ? -9.265 8.331 13.709 1.00 97.88 86 ALA A C 1
ATOM 628 O O . ALA A 1 86 ? -8.140 7.993 13.333 1.00 97.88 86 ALA A O 1
ATOM 629 N N . LYS A 1 87 ? -9.570 9.602 14.009 1.00 97.81 87 LYS A N 1
ATOM 630 C CA . LYS A 1 87 ? -8.600 10.707 13.931 1.00 97.81 87 LYS A CA 1
ATOM 631 C C . LYS A 1 87 ? -7.421 10.573 14.897 1.00 97.81 87 LYS A C 1
ATOM 633 O O . LYS A 1 87 ? -6.342 11.063 14.591 1.00 97.81 87 LYS A O 1
ATOM 638 N N . GLU A 1 88 ? -7.585 9.915 16.047 1.00 98.44 88 GLU A N 1
ATOM 639 C CA . GLU A 1 88 ? -6.491 9.729 17.014 1.00 98.44 88 GLU A CA 1
ATOM 640 C C . GLU A 1 88 ? -5.475 8.703 16.508 1.00 98.44 88 GLU A C 1
ATOM 642 O O . GLU A 1 88 ? -4.268 8.872 16.680 1.00 98.44 88 GLU A O 1
ATOM 647 N N . VAL A 1 89 ? -5.956 7.647 15.846 1.00 98.25 89 VAL A N 1
ATOM 648 C CA . VAL A 1 89 ? -5.089 6.664 15.185 1.00 98.25 89 VAL A CA 1
ATOM 649 C C . VAL A 1 89 ? -4.402 7.287 13.965 1.00 98.25 89 VAL A C 1
ATOM 651 O O . VAL A 1 89 ? -3.193 7.119 13.804 1.00 98.25 89 VAL A O 1
ATOM 654 N N . ASP A 1 90 ? -5.136 8.058 13.153 1.00 97.62 90 ASP A N 1
ATOM 655 C CA . ASP A 1 90 ? -4.576 8.815 12.021 1.00 97.62 90 ASP A CA 1
ATOM 656 C C . ASP A 1 90 ? -3.484 9.798 12.475 1.00 97.62 90 ASP A C 1
ATOM 658 O O . ASP A 1 90 ? -2.399 9.821 11.894 1.00 97.62 90 ASP A O 1
ATOM 662 N N . ALA A 1 91 ? -3.718 10.542 13.560 1.00 97.12 91 ALA A N 1
ATOM 663 C CA . ALA A 1 91 ? -2.753 11.488 14.116 1.00 97.12 91 ALA A CA 1
ATOM 664 C C . ALA A 1 91 ? -1.437 10.810 14.521 1.00 97.12 91 ALA A C 1
ATOM 666 O O . ALA A 1 91 ? -0.368 11.308 14.174 1.00 97.12 91 ALA A O 1
ATOM 667 N N . LYS A 1 92 ? -1.496 9.645 15.180 1.00 97.12 92 LYS A N 1
ATOM 668 C CA . LYS A 1 92 ? -0.294 8.880 15.555 1.00 97.12 92 LYS A CA 1
ATOM 669 C C . LYS A 1 92 ? 0.497 8.398 14.341 1.00 97.12 92 LYS A C 1
ATOM 671 O O . LYS A 1 92 ? 1.722 8.468 14.338 1.00 97.12 92 LYS A O 1
ATOM 676 N N . ALA A 1 93 ? -0.189 7.916 13.304 1.00 96.25 93 ALA A N 1
ATOM 677 C CA . ALA A 1 93 ? 0.471 7.518 12.062 1.00 96.25 93 ALA A CA 1
ATOM 678 C C . ALA A 1 93 ? 1.150 8.722 11.389 1.00 96.25 93 ALA A C 1
ATOM 680 O O . ALA A 1 93 ? 2.289 8.623 10.932 1.00 96.25 93 ALA A O 1
ATOM 681 N N . ARG A 1 94 ? 0.477 9.880 11.374 1.00 94.88 94 ARG A N 1
ATOM 682 C CA . ARG A 1 94 ? 1.037 11.115 10.818 1.00 94.88 94 ARG A CA 1
ATOM 683 C C . ARG A 1 94 ? 2.216 11.644 11.617 1.00 94.88 94 ARG A C 1
ATOM 685 O O . ARG A 1 94 ? 3.176 12.091 11.013 1.00 94.88 94 ARG A O 1
ATOM 692 N N . GLU A 1 95 ? 2.192 11.569 12.939 1.00 94.94 95 GLU A N 1
ATOM 693 C CA . GLU A 1 95 ? 3.323 11.997 13.768 1.00 94.94 95 GLU A CA 1
ATOM 694 C C . GLU A 1 95 ? 4.615 11.263 13.376 1.00 94.94 95 GLU A C 1
ATOM 696 O O . GLU A 1 95 ? 5.651 11.891 13.165 1.00 94.94 95 GLU A O 1
ATOM 701 N N . VAL A 1 96 ? 4.531 9.943 13.177 1.00 95.25 96 VAL A N 1
ATOM 702 C CA . VAL A 1 96 ? 5.663 9.110 12.740 1.00 95.25 96 VAL A CA 1
ATOM 703 C C . VAL A 1 96 ? 6.142 9.511 11.351 1.00 95.25 96 VAL A C 1
ATOM 705 O O . VAL A 1 96 ? 7.330 9.710 11.132 1.00 95.25 96 VAL A O 1
ATOM 708 N N . LEU A 1 97 ? 5.223 9.636 10.397 1.00 94.06 97 LEU A N 1
ATOM 709 C CA . LEU A 1 97 ? 5.567 9.984 9.020 1.00 94.06 97 LEU A CA 1
ATOM 710 C C . LEU A 1 97 ? 6.086 11.430 8.898 1.00 94.06 97 LEU A C 1
ATOM 712 O O . LEU A 1 97 ? 6.900 11.721 8.027 1.00 94.06 97 LEU A O 1
ATOM 716 N N . GLY A 1 98 ? 5.654 12.331 9.783 1.00 91.50 98 GLY A N 1
ATOM 717 C CA . GLY A 1 98 ? 6.086 13.727 9.825 1.00 91.50 98 GLY A CA 1
ATOM 718 C C . GLY A 1 98 ? 7.560 13.898 10.195 1.00 91.50 98 GLY A C 1
ATOM 719 O O . GLY A 1 98 ? 8.153 14.922 9.861 1.00 91.50 98 GLY A O 1
ATOM 720 N N . SER A 1 99 ? 8.189 12.888 10.811 1.00 88.56 99 SER A N 1
ATOM 721 C CA . SER A 1 99 ? 9.619 12.932 11.134 1.00 88.56 99 SER A CA 1
ATOM 722 C C . SER A 1 99 ? 10.532 12.833 9.907 1.00 88.56 99 SER A C 1
ATOM 724 O O . SER A 1 99 ? 11.737 13.025 10.042 1.00 88.56 99 SER A O 1
ATOM 726 N N . LEU A 1 100 ? 9.992 12.511 8.726 1.00 88.44 100 LEU A N 1
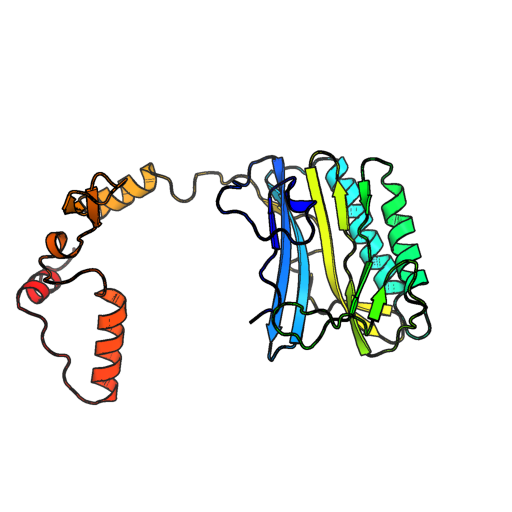ATOM 727 C CA . LEU A 1 100 ? 10.760 12.381 7.484 1.00 88.44 100 LEU A CA 1
ATOM 728 C C . LEU A 1 100 ? 11.202 13.732 6.890 1.00 88.44 100 LEU A C 1
ATOM 730 O O . LEU A 1 100 ? 12.163 13.775 6.126 1.00 88.44 100 LEU A O 1
ATOM 734 N N . GLY A 1 101 ? 10.547 14.837 7.260 1.00 87.62 101 GLY A N 1
ATOM 735 C CA . GLY A 1 101 ? 10.877 16.180 6.773 1.00 87.62 101 GLY A CA 1
ATOM 736 C C . GLY A 1 101 ? 10.141 16.591 5.489 1.00 87.62 101 GLY A C 1
ATOM 737 O O . GLY A 1 101 ? 9.183 15.951 5.064 1.00 87.62 101 GLY A O 1
ATOM 738 N N . ALA A 1 102 ? 10.570 17.710 4.896 1.00 79.62 102 ALA A N 1
ATOM 739 C CA . ALA A 1 102 ? 9.826 18.422 3.849 1.00 79.62 102 ALA A CA 1
ATOM 740 C C . ALA A 1 102 ? 9.832 17.745 2.466 1.00 79.62 102 ALA A C 1
ATOM 742 O O . ALA A 1 102 ? 8.965 18.036 1.647 1.00 79.62 102 ALA A O 1
ATOM 743 N N . ASP A 1 103 ? 10.765 16.823 2.219 1.00 81.88 103 ASP A N 1
ATOM 744 C CA . ASP A 1 103 ? 10.873 16.100 0.941 1.00 81.88 103 ASP A CA 1
ATOM 745 C C . ASP A 1 103 ? 9.793 15.011 0.773 1.00 81.88 103 ASP A C 1
ATOM 747 O O . ASP A 1 103 ? 9.780 14.269 -0.218 1.00 81.88 103 ASP A O 1
ATOM 751 N N . PHE A 1 104 ? 8.887 14.903 1.752 1.00 86.69 104 PHE A N 1
ATOM 752 C CA . PHE A 1 104 ? 7.855 13.885 1.827 1.00 86.69 104 PHE A CA 1
ATOM 753 C C . PHE A 1 104 ? 6.468 14.508 1.893 1.00 86.69 104 PHE A C 1
ATOM 755 O O . PHE A 1 104 ? 6.204 15.418 2.676 1.00 86.69 104 PHE A O 1
ATOM 762 N N . THR A 1 105 ? 5.547 13.973 1.094 1.00 86.62 105 THR A N 1
ATOM 763 C CA . THR A 1 105 ? 4.127 14.346 1.158 1.00 86.62 105 THR A CA 1
ATOM 764 C C . THR A 1 105 ? 3.292 13.147 1.579 1.00 86.62 105 THR A C 1
ATOM 766 O O . THR A 1 105 ? 3.452 12.043 1.058 1.00 86.62 105 THR A O 1
ATOM 769 N N . MET A 1 106 ? 2.397 13.365 2.538 1.00 83.75 106 MET A N 1
ATOM 770 C CA . MET A 1 106 ? 1.526 12.333 3.093 1.00 83.75 106 MET A CA 1
ATOM 771 C C . MET A 1 106 ? 0.252 12.140 2.281 1.00 83.75 106 MET A C 1
ATOM 773 O O . MET A 1 106 ? -0.237 13.049 1.609 1.00 83.75 106 MET A O 1
ATOM 777 N N . SER A 1 107 ? -0.354 10.970 2.456 1.00 76.94 107 SER A N 1
ATOM 778 C CA . SER A 1 107 ? -1.710 10.697 2.006 1.00 76.94 107 SER A CA 1
ATOM 779 C C . SER A 1 107 ? -2.761 11.588 2.687 1.00 76.94 107 SER A C 1
ATOM 781 O O . SER A 1 107 ? -2.602 12.082 3.811 1.00 76.94 107 SER A O 1
ATOM 783 N N . LEU A 1 108 ? -3.906 11.739 2.014 1.00 85.44 108 LEU A N 1
ATOM 784 C CA . LEU A 1 108 ? -5.070 12.445 2.559 1.00 85.44 108 LEU A CA 1
ATOM 785 C C . LEU A 1 108 ? -5.694 11.708 3.753 1.00 85.44 108 LEU A C 1
ATOM 787 O O . LEU A 1 108 ? -6.237 12.348 4.647 1.00 85.44 108 LEU A O 1
ATOM 791 N N . ARG A 1 109 ? -5.578 10.377 3.801 1.00 91.12 109 ARG A N 1
ATOM 792 C CA . ARG A 1 109 ? -6.161 9.502 4.829 1.00 91.12 109 ARG A CA 1
ATOM 793 C C . ARG A 1 109 ? -5.231 8.330 5.134 1.00 91.12 109 ARG A C 1
ATOM 795 O O . ARG A 1 109 ? -4.564 7.838 4.223 1.00 91.12 109 ARG A O 1
ATOM 802 N N . SER A 1 110 ? -5.223 7.857 6.374 1.00 94.56 110 SER A N 1
ATOM 803 C CA . SER A 1 110 ? -4.438 6.688 6.798 1.00 94.56 110 SER A CA 1
ATOM 804 C C . SER A 1 110 ? -5.202 5.370 6.688 1.00 94.56 110 SER A C 1
ATOM 806 O O . SER A 1 110 ? -4.586 4.315 6.763 1.00 94.56 110 SER A O 1
ATOM 808 N N . GLY A 1 111 ? -6.515 5.389 6.457 1.00 95.69 111 GLY A N 1
ATOM 809 C CA . GLY A 1 111 ? -7.306 4.164 6.342 1.00 95.69 111 GLY A CA 1
ATOM 810 C C . GLY A 1 111 ? -8.775 4.393 6.012 1.00 95.69 111 GLY A C 1
ATOM 811 O O . GLY A 1 111 ? -9.277 5.520 6.062 1.00 95.69 111 GLY A O 1
ATOM 812 N N . TYR A 1 112 ? -9.462 3.319 5.643 1.00 96.31 112 TYR A N 1
ATOM 813 C CA . TYR A 1 112 ? -10.900 3.289 5.357 1.00 96.31 112 TYR A CA 1
ATOM 814 C C . TYR A 1 112 ? -11.436 1.861 5.495 1.00 96.31 112 TYR A C 1
ATOM 816 O O . TYR A 1 112 ? -10.665 0.910 5.343 1.00 96.31 112 TYR A O 1
ATOM 824 N N . SER A 1 113 ? -12.726 1.686 5.799 1.00 97.44 113 SER A N 1
ATOM 825 C CA . SER A 1 113 ? -13.287 0.331 5.849 1.00 97.44 113 SER A CA 1
ATOM 826 C C . SER A 1 113 ? -13.391 -0.297 4.464 1.00 97.44 113 SER A C 1
ATOM 828 O O . SER A 1 113 ? -13.572 0.384 3.449 1.00 97.44 113 SER A O 1
ATOM 830 N N . ILE A 1 114 ? -13.224 -1.615 4.433 1.00 97.56 114 ILE A N 1
ATOM 831 C CA . ILE A 1 114 ? -13.189 -2.442 3.229 1.00 97.56 114 ILE A CA 1
ATOM 832 C C . ILE A 1 114 ? -13.994 -3.713 3.481 1.00 97.56 114 ILE A C 1
ATOM 834 O O . ILE A 1 114 ? -13.935 -4.294 4.564 1.00 97.56 114 ILE A O 1
ATOM 838 N N . GLY A 1 115 ? -14.719 -4.165 2.463 1.00 95.25 115 GLY A N 1
ATOM 839 C CA . GLY A 1 115 ? -15.576 -5.333 2.593 1.00 95.25 115 GLY A CA 1
ATOM 840 C C . GLY A 1 115 ? -16.099 -5.810 1.249 1.00 95.25 115 GLY A C 1
ATOM 841 O O . GLY A 1 115 ? -15.328 -6.098 0.323 1.00 95.25 115 GLY A O 1
ATOM 842 N N . LEU A 1 116 ? -17.423 -5.922 1.159 1.00 94.50 116 LEU A N 1
ATOM 843 C CA . LEU A 1 116 ? -18.105 -6.278 -0.076 1.00 94.50 116 LEU A CA 1
ATOM 844 C C . LEU A 1 116 ? -18.049 -5.102 -1.057 1.00 94.50 116 LEU A C 1
ATOM 846 O O . LEU A 1 116 ? -18.470 -3.998 -0.729 1.00 94.50 116 LEU A O 1
ATOM 850 N N . GLY A 1 117 ? -17.569 -5.346 -2.277 1.00 91.75 117 GLY A N 1
ATOM 851 C CA . GLY A 1 117 ? -17.420 -4.299 -3.288 1.00 91.75 117 GLY A CA 1
ATOM 852 C C . GLY A 1 117 ? -17.712 -4.761 -4.711 1.00 91.75 117 GLY A C 1
ATOM 853 O O . GLY A 1 117 ? -17.593 -5.940 -5.064 1.00 91.75 117 GLY A O 1
ATOM 854 N N . PHE A 1 118 ? -18.054 -3.796 -5.554 1.00 91.69 118 PHE A N 1
ATOM 855 C CA . PHE A 1 118 ? -18.136 -3.935 -7.005 1.00 91.69 118 PHE A CA 1
ATOM 856 C C . PHE A 1 118 ? -17.396 -2.763 -7.639 1.00 91.69 118 PHE A C 1
ATOM 858 O O . PHE A 1 118 ? -17.152 -1.754 -6.987 1.00 91.69 118 PHE A O 1
ATOM 865 N N . TYR A 1 119 ? -17.059 -2.881 -8.922 1.00 85.56 119 TYR A N 1
ATOM 866 C CA . TYR A 1 119 ? -16.525 -1.745 -9.667 1.00 85.56 119 TYR A CA 1
ATOM 867 C C . TYR A 1 119 ? -17.446 -0.521 -9.473 1.00 85.56 119 TYR A C 1
ATOM 869 O O . TYR A 1 119 ? -18.653 -0.642 -9.677 1.00 85.56 119 TYR A O 1
ATOM 877 N N . THR A 1 120 ? -16.950 0.637 -9.037 1.00 84.12 120 THR A N 1
ATOM 878 C CA . THR A 1 120 ? -15.553 1.118 -9.076 1.00 84.12 120 THR A CA 1
ATOM 879 C C . THR A 1 120 ? -14.775 1.092 -7.753 1.00 84.12 120 THR A C 1
ATOM 881 O O . THR A 1 120 ? -13.694 1.662 -7.734 1.00 84.12 120 THR A O 1
ATOM 884 N N . ASP A 1 121 ? -15.281 0.529 -6.650 1.00 90.44 121 ASP A N 1
ATOM 885 C CA . ASP A 1 121 ? -14.661 0.717 -5.323 1.00 90.44 121 ASP A CA 1
ATOM 886 C C . ASP A 1 121 ? -14.807 -0.519 -4.412 1.00 90.44 121 ASP A C 1
ATOM 888 O O . ASP A 1 121 ? -15.866 -1.147 -4.355 1.00 90.44 121 ASP A O 1
ATOM 892 N N . TRP A 1 122 ? -13.732 -0.895 -3.708 1.00 93.75 122 TRP A N 1
ATOM 893 C CA . TRP A 1 122 ? -13.774 -1.918 -2.646 1.00 93.75 122 TRP A CA 1
ATOM 894 C C . TRP A 1 122 ? -14.001 -1.321 -1.254 1.00 93.75 122 TRP A C 1
ATOM 896 O O . TRP A 1 122 ? -14.290 -2.059 -0.311 1.00 93.75 122 TRP A O 1
ATOM 906 N N . GLY A 1 123 ? -13.812 -0.010 -1.106 1.00 93.75 123 GLY A N 1
ATOM 907 C CA . GLY A 1 123 ? -14.018 0.693 0.145 1.00 93.75 123 GLY A CA 1
ATOM 908 C C . GLY A 1 123 ? -15.503 0.871 0.403 1.00 93.75 123 GLY A C 1
ATOM 909 O O . GLY A 1 123 ? -16.294 1.079 -0.514 1.00 93.75 123 GLY A O 1
ATOM 910 N N . GLU A 1 124 ? -15.893 0.877 1.670 1.00 91.94 124 GLU A N 1
ATOM 911 C CA . GLU A 1 124 ? -17.289 1.109 2.057 1.00 91.94 124 GLU A CA 1
ATOM 912 C C . GLU A 1 124 ? -17.604 2.623 2.112 1.00 91.94 124 GLU A C 1
ATOM 914 O O . GLU A 1 124 ? -18.404 3.096 2.915 1.00 91.94 124 GLU A O 1
ATOM 919 N N . ALA A 1 125 ? -16.946 3.408 1.250 1.00 74.31 125 ALA A N 1
ATOM 920 C CA . ALA A 1 125 ? -17.104 4.846 1.042 1.00 74.31 125 ALA A CA 1
ATOM 921 C C . ALA A 1 125 ? -17.221 5.699 2.325 1.00 74.31 125 ALA A C 1
ATOM 923 O O . ALA A 1 125 ? -16.220 6.201 2.837 1.00 74.31 125 ALA A O 1
ATOM 924 N N . GLN A 1 126 ? -18.454 5.923 2.797 1.00 72.56 126 GLN A N 1
ATOM 925 C CA . GLN A 1 126 ? -18.791 6.823 3.904 1.00 72.56 126 GLN A CA 1
ATOM 926 C C . GLN A 1 126 ? -18.921 6.122 5.261 1.00 72.56 126 GLN A C 1
ATOM 928 O O . GLN A 1 126 ? -19.009 6.812 6.275 1.00 72.56 126 GLN A O 1
ATOM 933 N N . PHE A 1 127 ? -18.922 4.786 5.298 1.00 87.44 127 PHE A N 1
ATOM 934 C CA . PHE A 1 127 ? -19.169 4.044 6.534 1.00 87.44 127 PHE A CA 1
ATOM 935 C C . PHE A 1 127 ? -18.048 4.186 7.551 1.00 87.44 127 PHE A C 1
ATOM 937 O O . PHE A 1 127 ? -18.354 4.311 8.727 1.00 87.44 127 PHE A O 1
ATOM 944 N N . PHE A 1 128 ? -16.784 4.184 7.115 1.00 95.69 128 PHE A N 1
ATOM 945 C CA . PHE A 1 128 ? -15.650 4.413 8.003 1.00 95.69 128 PHE A CA 1
ATOM 946 C C . PHE A 1 128 ? -14.430 4.963 7.267 1.00 95.69 128 PHE A C 1
ATOM 948 O O . PHE A 1 128 ? -13.995 4.428 6.246 1.00 95.69 128 PHE A O 1
ATOM 955 N N . LYS A 1 129 ? -13.829 6.016 7.823 1.00 94.69 129 LYS A N 1
ATOM 956 C CA . LYS A 1 129 ? -12.600 6.629 7.303 1.00 94.69 129 LYS A CA 1
ATOM 957 C C . LYS A 1 129 ? -11.688 7.090 8.432 1.00 94.69 129 LYS A C 1
ATOM 959 O O . LYS A 1 129 ? -12.162 7.528 9.479 1.00 94.69 129 LYS A O 1
ATOM 964 N N . MET A 1 130 ? -10.385 7.025 8.198 1.00 94.75 130 MET A N 1
ATOM 965 C CA . MET A 1 130 ? -9.349 7.496 9.114 1.00 94.75 130 MET A CA 1
ATOM 966 C C . MET A 1 130 ? -8.629 8.680 8.479 1.00 94.75 130 MET A C 1
ATOM 968 O O . MET A 1 130 ? -7.742 8.515 7.643 1.00 94.75 130 MET A O 1
ATOM 972 N N . ASP A 1 131 ? -9.062 9.877 8.850 1.00 95.00 131 ASP A N 1
ATOM 973 C CA . ASP A 1 131 ? -8.478 11.150 8.442 1.00 95.00 131 ASP A CA 1
ATOM 974 C C . ASP A 1 131 ? -8.604 12.162 9.602 1.00 95.00 131 ASP A C 1
ATOM 976 O O . ASP A 1 131 ? -9.320 11.878 10.573 1.00 95.00 131 ASP A O 1
ATOM 980 N N . PRO A 1 132 ? -7.942 13.335 9.536 1.00 95.31 132 PRO A N 1
ATOM 981 C CA . PRO A 1 132 ? -7.946 14.303 10.635 1.00 95.31 132 PRO A CA 1
ATOM 982 C C . PRO A 1 132 ? -9.335 14.829 11.026 1.00 95.31 132 PRO A C 1
ATOM 984 O O . PRO A 1 132 ? -9.511 15.326 12.136 1.00 95.31 132 PRO A O 1
ATOM 987 N N . GLY A 1 133 ? -10.319 14.735 10.126 1.00 94.62 133 GLY A N 1
ATOM 988 C CA . GLY A 1 133 ? -11.694 15.181 10.343 1.00 94.62 133 GLY A CA 1
ATOM 989 C C . GLY A 1 133 ? -12.658 14.061 10.738 1.00 94.62 133 GLY A C 1
ATOM 990 O O . GLY A 1 133 ? -13.868 14.273 10.689 1.00 94.62 133 GLY A O 1
ATOM 991 N N . SER A 1 134 ? -12.169 12.862 11.066 1.00 94.81 134 SER A N 1
ATOM 992 C CA . SER A 1 134 ? -13.026 11.717 11.385 1.00 94.81 134 SER A CA 1
ATOM 993 C C . SER A 1 134 ? -13.311 11.588 12.884 1.00 94.81 134 SER A C 1
ATOM 995 O O . SER A 1 134 ? -12.441 11.202 13.666 1.00 94.81 134 SER A O 1
ATOM 997 N N . ASP A 1 135 ? -14.562 11.830 13.279 1.00 96.25 135 ASP A N 1
ATOM 998 C CA . ASP A 1 135 ? -15.066 11.600 14.645 1.00 96.25 135 ASP A CA 1
ATOM 999 C C . ASP A 1 135 ? -15.619 10.178 14.858 1.00 96.25 135 ASP A C 1
ATOM 1001 O O . ASP A 1 135 ? -16.317 9.898 15.832 1.00 96.25 135 ASP A O 1
ATOM 1005 N N . GLN A 1 136 ? -15.332 9.262 13.934 1.00 97.12 136 GLN A N 1
ATOM 1006 C CA . GLN A 1 136 ? -15.807 7.886 14.012 1.00 97.12 136 GLN A CA 1
ATOM 1007 C C . GLN A 1 136 ? -15.047 7.089 15.067 1.00 97.12 136 GLN A C 1
ATOM 1009 O O . GLN A 1 136 ? -13.857 7.309 15.284 1.00 97.12 136 GLN A O 1
ATOM 1014 N N . VAL A 1 137 ? -15.727 6.132 15.695 1.00 98.12 137 VAL A N 1
ATOM 1015 C CA . VAL A 1 137 ? -15.175 5.310 16.777 1.00 98.12 137 VAL A CA 1
ATOM 1016 C C . VAL A 1 137 ? -14.983 3.884 16.282 1.00 98.12 137 VAL A C 1
ATOM 1018 O O . VAL A 1 137 ? -15.907 3.294 15.719 1.00 98.12 137 VAL A O 1
ATOM 1021 N N . PHE A 1 138 ? -13.799 3.316 16.508 1.00 98.50 138 PHE A N 1
ATOM 1022 C CA . PHE A 1 138 ? -13.544 1.914 16.186 1.00 98.50 138 PHE A CA 1
ATOM 1023 C C . PHE A 1 138 ? -14.418 0.979 17.025 1.00 98.50 138 PHE A C 1
ATOM 1025 O O . PHE A 1 138 ? -14.651 1.213 18.214 1.00 98.50 138 PHE A O 1
ATOM 1032 N N . GLN A 1 139 ? -14.847 -0.121 16.413 1.00 98.38 139 GLN A N 1
ATOM 1033 C CA . GLN A 1 139 ? -15.542 -1.230 17.062 1.00 98.38 139 GLN A CA 1
ATOM 1034 C C . GLN A 1 139 ? -14.827 -2.541 16.732 1.00 98.38 139 GLN A C 1
ATOM 1036 O O . GLN A 1 139 ? -14.168 -2.662 15.697 1.00 98.38 139 GLN A O 1
ATOM 1041 N N . GLU A 1 140 ? -14.947 -3.524 17.622 1.00 98.56 140 GLU A N 1
ATOM 1042 C CA . GLU A 1 140 ? -14.402 -4.861 17.383 1.00 98.56 140 GLU A CA 1
ATOM 1043 C C . GLU A 1 140 ? -15.081 -5.481 16.155 1.00 98.56 140 GLU A C 1
ATOM 1045 O O . GLU A 1 140 ? -16.284 -5.321 15.956 1.00 98.56 140 GLU A O 1
ATOM 1050 N N . GLY A 1 141 ? -14.310 -6.171 15.315 1.00 98.12 141 GLY A N 1
ATOM 1051 C CA . GLY A 1 141 ? -14.815 -6.800 14.095 1.00 98.12 141 GLY A CA 1
ATOM 1052 C C . GLY A 1 141 ? -14.790 -5.905 12.855 1.00 98.12 141 GLY A C 1
ATOM 1053 O O . GLY A 1 141 ? -14.977 -6.417 11.753 1.00 98.12 141 GLY A O 1
ATOM 1054 N N . MET A 1 142 ? -14.512 -4.602 12.991 1.00 98.12 142 MET A N 1
ATOM 1055 C CA . MET A 1 142 ? -14.304 -3.730 11.830 1.00 98.12 142 MET A CA 1
ATOM 1056 C C . MET A 1 142 ? -13.110 -4.206 10.995 1.00 98.12 142 MET A C 1
ATOM 1058 O O . MET A 1 142 ? -12.072 -4.589 11.541 1.00 98.12 142 MET A O 1
ATOM 1062 N N . VAL A 1 143 ? -13.242 -4.142 9.669 1.00 98.19 143 VAL A N 1
ATOM 1063 C CA . VAL A 1 143 ? -12.171 -4.474 8.723 1.00 98.19 143 VAL A CA 1
ATOM 1064 C C . VAL A 1 143 ? -11.760 -3.213 7.979 1.00 98.19 143 VAL A C 1
ATOM 1066 O O . VAL A 1 143 ? -12.581 -2.532 7.367 1.00 98.19 143 VAL A O 1
ATOM 1069 N N . ILE A 1 144 ? -10.476 -2.888 8.059 1.00 98.25 144 ILE A N 1
ATOM 1070 C CA . ILE A 1 144 ? -9.921 -1.614 7.612 1.00 98.25 144 ILE A CA 1
ATOM 1071 C C . ILE A 1 144 ? -8.806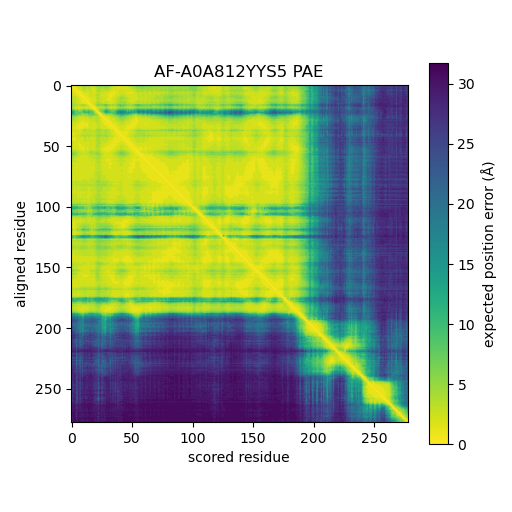 -1.890 6.619 1.00 98.25 144 ILE A C 1
ATOM 1073 O O . ILE A 1 144 ? -7.894 -2.664 6.909 1.00 98.25 144 ILE A O 1
ATOM 1077 N N . HIS A 1 145 ? -8.823 -1.222 5.471 1.00 97.69 145 HIS A N 1
ATOM 1078 C CA . HIS A 1 145 ? -7.606 -1.091 4.691 1.00 97.69 145 HIS A CA 1
ATOM 1079 C C . HIS A 1 145 ? -6.764 0.033 5.300 1.00 97.69 145 HIS A C 1
ATOM 1081 O O . HIS A 1 145 ? -7.111 1.210 5.186 1.00 97.69 145 HIS A O 1
ATOM 1087 N N . LEU A 1 146 ? -5.694 -0.336 6.006 1.00 97.75 146 LEU A N 1
ATOM 1088 C CA . LEU A 1 146 ? -4.779 0.592 6.669 1.00 97.75 146 LEU A CA 1
ATOM 1089 C C . LEU A 1 146 ? -3.647 0.935 5.703 1.00 97.75 146 LEU A C 1
ATOM 1091 O O . LEU A 1 146 ? -2.859 0.059 5.364 1.00 97.75 146 LEU A O 1
ATOM 1095 N N . ILE A 1 147 ? -3.584 2.193 5.270 1.00 95.44 147 ILE A N 1
ATOM 1096 C CA . ILE A 1 147 ? -2.858 2.646 4.079 1.00 95.44 147 ILE A CA 1
ATOM 1097 C C . ILE A 1 147 ? -1.845 3.783 4.330 1.00 95.44 147 ILE A C 1
ATOM 1099 O O . ILE A 1 147 ? -1.914 4.825 3.670 1.00 95.44 147 ILE A O 1
ATOM 1103 N N . PRO A 1 148 ? -0.884 3.644 5.259 1.00 92.38 148 PRO A N 1
ATOM 1104 C CA . PRO A 1 148 ? 0.194 4.611 5.363 1.00 92.38 148 PRO A CA 1
ATOM 1105 C C . PRO A 1 148 ? 1.071 4.523 4.111 1.00 92.38 148 PRO A C 1
ATOM 1107 O O . PRO A 1 148 ? 1.585 3.467 3.736 1.00 92.38 148 PRO A O 1
ATOM 1110 N N . TRP A 1 149 ? 1.240 5.662 3.453 1.00 93.81 149 TRP A N 1
ATOM 1111 C CA . TRP A 1 149 ? 2.172 5.811 2.349 1.00 93.81 149 TRP A CA 1
ATOM 1112 C C . TRP A 1 149 ? 2.637 7.259 2.254 1.00 93.81 149 TRP A C 1
ATOM 1114 O O . TRP A 1 149 ? 1.968 8.182 2.736 1.00 93.81 149 TRP A O 1
ATOM 1124 N N . VAL A 1 150 ? 3.797 7.443 1.635 1.00 95.12 150 VAL A N 1
ATOM 1125 C CA . VAL A 1 150 ? 4.408 8.753 1.411 1.00 95.12 150 VAL A CA 1
ATOM 1126 C C . VAL A 1 150 ? 4.881 8.878 -0.027 1.00 95.12 150 VAL A C 1
ATOM 1128 O O . VAL A 1 150 ? 5.337 7.914 -0.644 1.00 95.12 150 VAL A O 1
ATOM 1131 N N . GLN A 1 151 ? 4.797 10.090 -0.555 1.00 94.75 151 GLN A N 1
ATOM 1132 C CA . GLN A 1 151 ? 5.474 10.475 -1.784 1.00 94.75 151 GLN A CA 1
ATOM 1133 C C . GLN A 1 151 ? 6.875 10.942 -1.424 1.00 94.75 151 GLN A C 1
ATOM 1135 O O . GLN A 1 151 ? 7.023 11.777 -0.536 1.00 94.75 151 GLN A O 1
ATOM 1140 N N . VAL A 1 152 ? 7.881 10.414 -2.112 1.00 94.38 152 VAL A N 1
ATOM 1141 C CA . VAL A 1 152 ? 9.285 10.782 -1.943 1.00 94.38 152 VAL A CA 1
ATOM 1142 C C . VAL A 1 152 ? 9.714 11.592 -3.156 1.00 94.38 152 VAL A C 1
ATOM 1144 O O . VAL A 1 152 ? 9.714 11.084 -4.288 1.00 94.38 152 VAL A O 1
ATOM 1147 N N . GLN A 1 153 ? 10.078 12.854 -2.931 1.00 90.88 153 GLN A N 1
ATOM 1148 C CA . GLN A 1 153 ? 10.480 13.763 -3.998 1.00 90.88 153 GLN A CA 1
ATOM 1149 C C . GLN A 1 153 ? 11.604 13.158 -4.851 1.00 90.88 153 GLN A C 1
ATOM 1151 O O . GLN A 1 153 ? 12.587 12.625 -4.347 1.00 90.88 153 GLN A O 1
ATOM 1156 N N . GLY A 1 154 ? 11.445 13.215 -6.174 1.00 91.31 154 GLY A N 1
ATOM 1157 C CA . GLY A 1 154 ? 12.428 12.666 -7.114 1.00 91.31 154 GLY A CA 1
ATOM 1158 C C . GLY A 1 154 ? 12.349 11.150 -7.346 1.00 91.31 154 GLY A C 1
ATOM 1159 O O . GLY A 1 154 ? 12.900 10.689 -8.343 1.00 91.31 154 GLY A O 1
ATOM 1160 N N . HIS A 1 155 ? 11.613 10.388 -6.527 1.00 92.69 155 HIS A N 1
ATOM 1161 C CA . HIS A 1 155 ? 11.604 8.921 -6.599 1.00 92.69 155 HIS A CA 1
ATOM 1162 C C . HIS A 1 155 ? 10.246 8.297 -6.949 1.00 92.69 155 HIS A C 1
ATOM 1164 O O . HIS A 1 155 ? 10.195 7.416 -7.810 1.00 92.69 155 HIS A O 1
ATOM 1170 N N . GLY A 1 156 ? 9.158 8.713 -6.295 1.00 93.38 156 GLY A N 1
ATOM 1171 C CA . GLY A 1 156 ? 7.847 8.064 -6.421 1.00 93.38 156 GLY A CA 1
ATOM 1172 C C . GLY A 1 156 ? 7.168 7.813 -5.072 1.00 93.38 156 GLY A C 1
ATOM 1173 O O . GLY A 1 156 ? 7.513 8.433 -4.070 1.00 93.38 156 GLY A O 1
ATOM 1174 N N . GLY A 1 157 ? 6.203 6.891 -5.045 1.00 93.88 157 GLY A N 1
ATOM 1175 C CA . GLY A 1 157 ? 5.464 6.515 -3.834 1.00 93.88 157 GLY A CA 1
ATOM 1176 C C . GLY A 1 157 ? 6.080 5.326 -3.091 1.00 93.88 157 GLY A C 1
ATOM 1177 O O . GLY A 1 157 ? 6.413 4.309 -3.706 1.00 93.88 157 GLY A O 1
ATOM 1178 N N . VAL A 1 158 ? 6.173 5.425 -1.764 1.00 95.81 158 VAL A N 1
ATOM 1179 C CA . VAL A 1 158 ? 6.499 4.314 -0.857 1.00 95.81 158 VAL A CA 1
ATOM 1180 C C . VAL A 1 158 ? 5.268 4.003 -0.013 1.00 95.81 158 VAL A C 1
ATOM 1182 O O . VAL A 1 158 ? 4.848 4.830 0.795 1.00 95.81 158 VAL A O 1
ATOM 1185 N N . GLY A 1 159 ? 4.688 2.817 -0.208 1.00 94.62 159 GLY A N 1
ATOM 1186 C CA . GLY A 1 159 ? 3.487 2.372 0.497 1.00 94.62 159 GLY A CA 1
ATOM 1187 C C . GLY A 1 159 ? 3.613 0.943 0.998 1.00 94.62 159 GLY A C 1
ATOM 1188 O O . GLY A 1 159 ? 4.013 0.039 0.261 1.00 94.62 159 GLY A O 1
ATOM 1189 N N . LEU A 1 160 ? 3.247 0.744 2.262 1.00 95.75 160 LEU A N 1
ATOM 1190 C CA . LEU A 1 160 ? 3.118 -0.564 2.891 1.00 95.75 160 LEU A CA 1
ATOM 1191 C C . LEU A 1 160 ? 1.766 -0.569 3.588 1.00 95.75 160 LEU A C 1
ATOM 1193 O O . LEU A 1 160 ? 1.570 0.156 4.558 1.00 95.75 160 LEU A O 1
ATOM 1197 N N . SER A 1 161 ? 0.830 -1.358 3.080 1.00 96.50 161 SER A N 1
ATOM 1198 C CA . SER A 1 161 ? -0.528 -1.395 3.611 1.00 96.50 161 SER A CA 1
ATOM 1199 C C . SER A 1 161 ? -1.008 -2.821 3.748 1.00 96.50 161 SER A C 1
ATOM 1201 O O . SER A 1 161 ? -0.620 -3.694 2.971 1.00 96.50 161 SER A O 1
ATOM 1203 N N . ASP A 1 162 ? -1.890 -3.036 4.712 1.00 97.19 162 ASP A N 1
ATOM 1204 C CA . ASP A 1 162 ? -2.565 -4.307 4.904 1.00 97.19 162 ASP A CA 1
ATOM 1205 C C . ASP A 1 162 ? -4.069 -4.064 5.069 1.00 97.19 162 ASP A C 1
ATOM 1207 O O . ASP A 1 162 ? -4.528 -2.971 5.417 1.00 97.19 162 ASP A O 1
ATOM 1211 N N . THR A 1 163 ? -4.853 -5.109 4.838 1.00 97.88 163 THR A N 1
ATOM 1212 C CA . THR A 1 163 ? -6.222 -5.186 5.334 1.00 97.88 163 THR A CA 1
ATOM 1213 C C . THR A 1 163 ? -6.153 -5.773 6.737 1.00 97.88 163 THR A C 1
ATOM 1215 O O . THR A 1 163 ? -5.579 -6.847 6.934 1.00 97.88 163 THR A O 1
ATOM 1218 N N . VAL A 1 164 ? -6.687 -5.052 7.718 1.00 98.19 164 VAL A N 1
ATOM 1219 C CA . VAL A 1 164 ? -6.574 -5.379 9.140 1.00 98.19 164 VAL A CA 1
ATOM 1220 C C . VAL A 1 164 ? -7.951 -5.551 9.774 1.00 98.19 164 VAL A C 1
ATOM 1222 O O . VAL A 1 164 ? -8.897 -4.847 9.431 1.00 98.19 164 VAL A O 1
ATOM 1225 N N . LEU A 1 165 ? -8.051 -6.487 10.713 1.00 98.56 165 LEU A N 1
ATOM 1226 C CA . LEU A 1 165 ? -9.215 -6.721 11.560 1.00 98.56 165 LEU A CA 1
ATOM 1227 C C . LEU A 1 165 ? -9.003 -6.039 12.911 1.00 98.56 165 LEU A C 1
ATOM 1229 O O . LEU A 1 165 ? -8.009 -6.316 13.586 1.00 98.56 165 LEU A O 1
ATOM 1233 N N . VAL A 1 166 ? -9.950 -5.203 13.324 1.00 98.75 166 VAL A N 1
ATOM 1234 C CA . VAL A 1 166 ? -9.984 -4.615 14.666 1.00 98.75 166 VAL A CA 1
ATOM 1235 C C . VAL A 1 166 ? -10.391 -5.685 15.678 1.00 98.75 166 VAL A C 1
ATOM 1237 O O . VAL A 1 166 ? -11.444 -6.308 15.570 1.00 98.75 166 VAL A O 1
ATOM 1240 N N . THR A 1 167 ? -9.547 -5.879 16.681 1.00 98.62 167 THR A N 1
ATOM 1241 C CA . THR A 1 167 ? -9.723 -6.791 17.820 1.00 98.62 167 THR A CA 1
ATOM 1242 C C . THR A 1 167 ? -9.909 -5.980 19.105 1.00 98.62 167 THR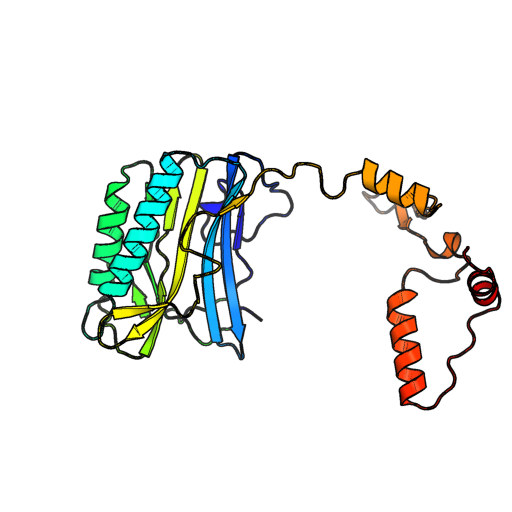 A C 1
ATOM 1244 O O . THR A 1 167 ? -9.752 -4.761 19.097 1.00 98.62 167 THR A O 1
ATOM 1247 N N . GLN A 1 168 ? -10.168 -6.629 20.241 1.00 98.25 168 GLN A N 1
ATOM 1248 C CA . GLN A 1 168 ? -10.346 -5.940 21.532 1.00 98.25 168 GLN A CA 1
ATOM 1249 C C . GLN A 1 168 ? -9.154 -5.075 21.968 1.00 98.25 168 GLN A C 1
ATOM 1251 O O . GLN A 1 168 ? -9.338 -4.085 22.675 1.00 98.25 168 GLN A O 1
ATOM 1256 N N . SER A 1 169 ? -7.931 -5.432 21.569 1.00 97.75 169 SER A N 1
ATOM 1257 C CA . SER A 1 169 ? -6.703 -4.796 22.067 1.00 97.75 169 SER A CA 1
ATOM 1258 C C . SER A 1 169 ? -5.907 -4.022 21.015 1.00 97.75 169 SER A C 1
ATOM 1260 O O . SER A 1 169 ? -4.888 -3.432 21.360 1.00 97.75 169 SER A O 1
ATOM 1262 N N . GLY A 1 170 ? -6.339 -4.024 19.756 1.00 98.25 170 GLY A N 1
ATOM 1263 C CA . GLY A 1 170 ? -5.611 -3.451 18.620 1.00 98.25 170 GLY A CA 1
ATOM 1264 C C . GLY A 1 170 ? -6.112 -4.049 17.308 1.00 98.25 170 GLY A C 1
ATOM 1265 O O . GLY A 1 170 ? -7.152 -4.702 17.288 1.00 98.25 170 GLY A O 1
ATOM 1266 N N . ALA A 1 171 ? -5.359 -3.913 16.226 1.00 98.31 171 ALA A N 1
ATOM 1267 C CA . ALA A 1 171 ? -5.677 -4.524 14.943 1.00 98.31 171 ALA A CA 1
ATOM 1268 C C . ALA A 1 171 ? -4.671 -5.610 14.555 1.00 98.31 171 ALA A C 1
ATOM 1270 O O . ALA A 1 171 ? -3.487 -5.550 14.888 1.00 98.31 171 ALA A O 1
ATOM 1271 N N . LYS A 1 172 ? -5.147 -6.604 13.806 1.00 97.00 172 LYS A N 1
ATOM 1272 C CA . LYS A 1 172 ? -4.343 -7.704 13.269 1.00 97.00 172 LYS A CA 1
ATOM 1273 C C . LYS A 1 172 ? -4.451 -7.724 11.749 1.00 97.00 172 LYS A C 1
ATOM 1275 O O . LYS A 1 172 ? -5.550 -7.648 11.214 1.00 97.00 172 LYS A O 1
ATOM 1280 N N . SER A 1 173 ? -3.326 -7.886 11.056 1.00 96.38 173 SER A N 1
ATOM 1281 C CA . SER A 1 173 ? -3.335 -8.084 9.602 1.00 96.38 173 SER A CA 1
ATOM 1282 C C . SER A 1 173 ? -4.019 -9.396 9.218 1.00 96.38 173 SER A C 1
ATOM 1284 O O . SER A 1 173 ? -3.828 -10.424 9.874 1.00 96.38 173 SER A O 1
ATOM 1286 N N . LEU A 1 174 ? -4.810 -9.353 8.147 1.00 95.62 174 LEU A N 1
ATOM 1287 C CA . LEU A 1 174 ? -5.392 -10.538 7.519 1.00 95.62 174 LEU A CA 1
ATOM 1288 C C . LEU A 1 174 ? -4.394 -11.276 6.619 1.00 95.62 174 LEU A C 1
ATOM 1290 O O . LEU A 1 174 ? -4.690 -12.375 6.153 1.00 95.62 174 LEU A O 1
ATOM 1294 N N . PHE A 1 175 ? -3.219 -10.693 6.379 1.00 92.19 175 PHE A N 1
ATOM 1295 C CA . PHE A 1 175 ? -2.164 -11.309 5.591 1.00 92.19 175 PHE A CA 1
ATOM 1296 C C . PHE A 1 175 ? -1.141 -12.008 6.479 1.00 92.19 175 PHE A C 1
ATOM 1298 O O . PHE A 1 175 ? -0.746 -11.516 7.539 1.00 92.19 175 PHE A O 1
ATOM 1305 N N . ASP A 1 176 ? -0.663 -13.148 5.993 1.00 84.69 176 ASP A N 1
ATOM 1306 C CA . ASP A 1 176 ? 0.540 -13.776 6.509 1.00 84.69 176 ASP A CA 1
ATOM 1307 C C . ASP A 1 176 ? 1.762 -13.149 5.827 1.00 84.69 176 ASP A C 1
ATOM 1309 O O . ASP A 1 176 ? 2.166 -13.531 4.729 1.00 84.69 176 ASP A O 1
ATOM 1313 N N . CYS A 1 177 ? 2.334 -12.131 6.464 1.00 71.94 177 CYS A N 1
ATOM 1314 C CA . CYS A 1 177 ? 3.449 -11.367 5.907 1.00 71.94 177 CYS A CA 1
ATOM 1315 C C . CYS A 1 177 ? 4.814 -12.072 6.043 1.00 71.94 177 CYS A C 1
ATOM 1317 O O . CYS A 1 177 ? 5.838 -11.407 5.894 1.00 71.94 177 CYS A O 1
ATOM 1319 N N . ARG A 1 178 ? 4.865 -13.384 6.328 1.00 76.31 178 ARG A N 1
ATOM 1320 C CA . ARG A 1 178 ? 6.131 -14.145 6.374 1.00 76.31 178 ARG A CA 1
ATOM 1321 C C . ARG A 1 178 ? 6.862 -14.112 5.031 1.00 76.31 178 ARG A C 1
ATOM 1323 O O . ARG A 1 178 ? 8.056 -13.828 5.003 1.00 76.31 178 ARG A O 1
ATOM 1330 N N . ASP A 1 179 ? 6.123 -14.306 3.940 1.00 73.75 179 ASP A N 1
ATOM 1331 C CA . ASP A 1 179 ? 6.680 -14.322 2.580 1.00 73.75 179 ASP A CA 1
ATOM 1332 C C . ASP A 1 179 ? 6.632 -12.940 1.896 1.00 73.75 179 ASP A C 1
ATOM 1334 O O . ASP A 1 179 ? 7.341 -12.695 0.920 1.00 73.75 179 ASP A O 1
ATOM 1338 N N . LEU A 1 180 ? 5.828 -12.009 2.427 1.00 81.94 180 LEU A N 1
ATOM 1339 C CA . LEU A 1 180 ? 5.675 -10.629 1.940 1.00 81.94 180 LEU A CA 1
ATOM 1340 C C . LEU A 1 180 ? 5.772 -9.611 3.093 1.00 81.94 180 LEU A C 1
ATOM 1342 O O . LEU A 1 180 ? 4.777 -8.955 3.439 1.00 81.94 180 LEU A O 1
ATOM 1346 N N . PRO A 1 181 ? 6.965 -9.467 3.702 1.00 89.50 181 PRO A N 1
ATOM 1347 C CA . PRO A 1 181 ? 7.183 -8.542 4.809 1.00 89.50 181 PRO A CA 1
ATOM 1348 C C . PRO A 1 181 ? 6.868 -7.091 4.423 1.00 89.50 181 PRO A C 1
ATOM 1350 O O . PRO A 1 181 ? 6.939 -6.710 3.253 1.00 89.50 181 PRO A O 1
ATOM 1353 N N . ARG A 1 182 ? 6.550 -6.258 5.422 1.00 93.25 182 ARG A N 1
ATOM 1354 C CA . ARG A 1 182 ? 6.323 -4.808 5.267 1.00 93.25 182 ARG A CA 1
ATOM 1355 C C . ARG A 1 182 ? 7.653 -4.080 5.052 1.00 93.25 182 ARG A C 1
ATOM 1357 O O . ARG A 1 182 ? 8.148 -3.393 5.936 1.00 93.25 182 ARG A O 1
ATOM 1364 N N . ARG A 1 183 ? 8.250 -4.299 3.886 1.00 94.75 183 ARG A N 1
ATOM 1365 C CA . ARG A 1 183 ? 9.508 -3.703 3.431 1.00 94.75 183 ARG A CA 1
ATOM 1366 C C . ARG A 1 183 ? 9.500 -3.570 1.916 1.00 94.75 183 ARG A C 1
ATOM 1368 O O . ARG A 1 183 ? 8.763 -4.277 1.226 1.00 94.75 183 ARG A O 1
ATOM 1375 N N . ILE A 1 184 ? 10.355 -2.707 1.403 1.00 96.50 184 ILE A N 1
ATOM 1376 C CA . ILE A 1 184 ? 10.634 -2.571 -0.014 1.00 96.50 184 ILE A CA 1
ATOM 1377 C C . ILE A 1 184 ? 11.380 -3.820 -0.478 1.00 96.50 184 ILE A C 1
ATOM 1379 O O . ILE A 1 184 ? 12.420 -4.210 0.062 1.00 96.50 184 ILE A O 1
ATOM 1383 N N . HIS A 1 185 ? 10.830 -4.465 -1.502 1.00 94.75 185 HIS A N 1
ATOM 1384 C CA . HIS A 1 185 ? 11.480 -5.603 -2.135 1.00 94.75 185 HIS A CA 1
ATOM 1385 C C . HIS A 1 185 ? 12.495 -5.123 -3.176 1.00 94.75 185 HIS A C 1
ATOM 1387 O O . HIS A 1 185 ? 12.161 -4.326 -4.053 1.00 94.75 185 HIS A O 1
ATOM 1393 N N . LEU A 1 186 ? 13.730 -5.616 -3.100 1.00 95.06 186 LEU A N 1
ATOM 1394 C CA . LEU A 1 186 ? 14.750 -5.324 -4.102 1.00 95.06 186 LEU A CA 1
ATOM 1395 C C . LEU A 1 186 ? 14.579 -6.267 -5.288 1.00 95.06 186 LEU A C 1
ATOM 1397 O O . LEU A 1 186 ? 14.644 -7.483 -5.132 1.00 95.06 186 LEU A O 1
ATOM 1401 N N . ILE A 1 187 ? 14.383 -5.697 -6.470 1.00 92.31 187 ILE A N 1
ATOM 1402 C CA . ILE A 1 187 ? 14.351 -6.431 -7.728 1.00 92.31 187 ILE A CA 1
ATOM 1403 C C . ILE A 1 187 ? 15.721 -6.229 -8.372 1.00 92.31 187 ILE A C 1
ATOM 1405 O O . ILE A 1 187 ? 15.958 -5.164 -8.950 1.00 92.31 187 ILE A O 1
ATOM 1409 N N . PRO A 1 188 ? 16.648 -7.199 -8.273 1.00 86.94 188 PRO A N 1
ATOM 1410 C CA . PRO A 1 188 ? 17.921 -7.073 -8.957 1.00 86.94 188 PRO A CA 1
ATOM 1411 C C . PRO A 1 188 ? 17.667 -6.989 -10.468 1.00 86.94 188 PRO A C 1
ATOM 1413 O O . PRO A 1 188 ? 16.770 -7.676 -10.976 1.00 86.94 188 PRO A O 1
ATOM 1416 N N . PRO A 1 189 ? 18.436 -6.170 -11.208 1.00 74.44 189 PRO A N 1
ATOM 1417 C CA . PRO A 1 189 ? 18.353 -6.182 -12.656 1.00 74.44 189 PRO A CA 1
ATOM 1418 C C . PRO A 1 189 ? 18.609 -7.615 -13.143 1.00 74.44 189 PRO A C 1
ATOM 1420 O O . PRO A 1 189 ? 19.481 -8.309 -12.604 1.00 74.44 189 PRO A O 1
ATOM 1423 N N . PRO A 1 190 ? 17.835 -8.103 -14.123 1.00 69.50 190 PRO A N 1
ATOM 1424 C CA . PRO A 1 190 ? 17.998 -9.467 -14.582 1.00 69.50 190 PRO A CA 1
ATOM 1425 C C . PRO A 1 190 ? 19.401 -9.617 -15.184 1.00 69.50 190 PRO A C 1
ATOM 1427 O O . PRO A 1 190 ? 19.810 -8.817 -16.023 1.00 69.50 190 PRO A O 1
ATOM 1430 N N . ALA A 1 191 ? 20.142 -10.647 -14.757 1.00 67.06 191 ALA A N 1
ATOM 1431 C CA . ALA A 1 191 ? 21.519 -10.893 -15.206 1.00 67.06 191 ALA A CA 1
ATOM 1432 C C . ALA A 1 191 ? 21.634 -11.063 -16.737 1.00 67.06 191 ALA A C 1
ATOM 1434 O O . ALA A 1 191 ? 22.697 -10.870 -17.318 1.00 67.06 191 ALA A O 1
ATOM 1435 N N . HIS A 1 192 ? 20.526 -11.420 -17.386 1.00 62.34 192 HIS A N 1
ATOM 1436 C CA . HIS A 1 192 ? 20.341 -11.497 -18.829 1.00 62.34 192 HIS A CA 1
ATOM 1437 C C . HIS A 1 192 ? 18.919 -11.031 -19.160 1.00 62.34 192 HIS A C 1
ATOM 1439 O O . HIS A 1 192 ? 18.003 -11.219 -18.360 1.00 62.34 192 HIS A O 1
ATOM 1445 N N . ARG A 1 193 ? 18.683 -10.446 -20.342 1.00 59.97 193 ARG A N 1
ATOM 1446 C CA . ARG A 1 193 ? 17.302 -10.192 -20.786 1.00 59.97 193 ARG A CA 1
ATOM 1447 C C . ARG A 1 193 ? 16.568 -11.540 -20.879 1.00 59.97 193 ARG A C 1
ATOM 1449 O O . ARG A 1 193 ? 17.036 -12.396 -21.623 1.00 59.97 193 ARG A O 1
ATOM 1456 N N . PRO A 1 194 ? 15.424 -11.730 -20.195 1.00 58.56 194 PRO A N 1
ATOM 1457 C CA . PRO A 1 194 ? 14.787 -13.046 -20.098 1.00 58.56 194 PRO A CA 1
ATOM 1458 C C . PRO A 1 194 ? 14.276 -13.580 -21.448 1.00 58.56 194 PRO A C 1
ATOM 1460 O O . PRO A 1 194 ? 14.142 -14.786 -21.614 1.00 58.56 194 PRO A O 1
ATOM 1463 N N . PHE A 1 195 ? 14.035 -12.705 -22.434 1.00 56.81 195 PHE A N 1
ATOM 1464 C CA . PHE A 1 195 ? 13.795 -13.088 -23.827 1.00 56.81 195 PHE A CA 1
ATOM 1465 C C . PHE A 1 195 ? 13.990 -11.877 -24.757 1.00 56.81 195 PHE A C 1
ATOM 1467 O O . PHE A 1 195 ? 13.136 -10.992 -24.835 1.00 56.81 195 PHE A O 1
ATOM 1474 N N . GLY A 1 196 ? 15.142 -11.780 -25.423 1.00 67.44 196 GLY A N 1
ATOM 1475 C CA . GLY A 1 196 ? 15.452 -10.695 -26.359 1.00 67.44 196 GLY A CA 1
ATOM 1476 C C . GLY A 1 196 ? 15.149 -11.040 -27.824 1.00 67.44 196 GLY A C 1
ATOM 1477 O O . GLY A 1 196 ? 14.840 -12.184 -28.151 1.00 67.44 196 GLY A O 1
ATOM 1478 N N . PRO A 1 197 ? 15.294 -10.081 -28.759 1.00 69.31 197 PRO A N 1
ATOM 1479 C CA . PRO A 1 197 ? 15.224 -10.359 -30.197 1.00 69.31 197 PRO A CA 1
ATOM 1480 C C . PRO A 1 197 ? 16.226 -11.427 -30.658 1.00 69.31 197 PRO A C 1
ATOM 1482 O O . PRO A 1 197 ? 16.009 -12.086 -31.674 1.00 69.31 197 PRO A O 1
ATOM 1485 N N . GLU A 1 198 ? 17.338 -11.578 -29.939 1.00 71.00 198 GLU A N 1
ATOM 1486 C CA . GLU A 1 198 ? 18.350 -12.597 -30.190 1.00 71.00 198 GLU A CA 1
ATOM 1487 C C . GLU A 1 198 ? 17.896 -13.980 -29.711 1.00 71.00 198 GLU A C 1
ATOM 1489 O O . GLU A 1 198 ? 17.857 -14.892 -30.527 1.00 71.00 198 GLU A O 1
ATOM 1494 N N . GLU A 1 199 ? 17.435 -14.131 -28.467 1.00 72.81 199 GLU A N 1
ATOM 1495 C CA . GLU A 1 199 ? 16.821 -15.375 -27.968 1.00 72.81 199 GLU A CA 1
ATOM 1496 C C . GLU A 1 199 ? 15.606 -15.779 -28.810 1.00 72.81 199 GLU A C 1
ATOM 1498 O O . GLU A 1 199 ? 15.467 -16.943 -29.174 1.00 72.81 199 GLU A O 1
ATOM 1503 N N . ALA A 1 200 ? 14.780 -14.819 -29.235 1.00 68.31 200 ALA A N 1
ATOM 1504 C CA . ALA A 1 200 ? 13.686 -15.068 -30.169 1.00 68.31 200 ALA A CA 1
ATOM 1505 C C . ALA A 1 200 ? 14.183 -15.568 -31.536 1.00 68.31 200 ALA A C 1
ATOM 1507 O O . ALA A 1 200 ? 13.535 -16.411 -32.154 1.00 68.31 200 ALA A O 1
ATOM 1508 N N . ARG A 1 201 ? 15.322 -15.058 -32.033 1.00 73.00 201 ARG A N 1
ATOM 1509 C CA . ARG A 1 201 ? 15.976 -15.573 -33.250 1.00 73.00 201 ARG A CA 1
ATOM 1510 C C . ARG A 1 201 ? 16.542 -16.978 -33.029 1.00 73.00 201 ARG A C 1
ATOM 1512 O O . ARG A 1 201 ? 16.296 -17.820 -33.881 1.00 73.00 201 ARG A O 1
ATOM 1519 N N . LYS A 1 202 ? 17.199 -17.244 -31.895 1.00 69.06 202 LYS A N 1
ATOM 1520 C CA . LYS A 1 202 ? 17.745 -18.562 -31.521 1.00 69.06 202 LYS A CA 1
ATOM 1521 C C . LYS A 1 202 ? 16.647 -19.623 -31.401 1.00 69.06 202 LYS A C 1
ATOM 1523 O O . LYS A 1 202 ? 16.772 -20.705 -31.958 1.00 69.06 202 LYS A O 1
ATOM 1528 N N . VAL A 1 203 ? 15.531 -19.310 -30.741 1.00 67.56 203 VAL A N 1
ATOM 1529 C CA . VAL A 1 203 ? 14.385 -20.231 -30.646 1.00 67.56 203 VAL A CA 1
ATOM 1530 C C . VAL A 1 203 ? 13.777 -20.493 -32.025 1.00 67.56 203 VAL A C 1
ATOM 1532 O O . VAL A 1 203 ? 13.484 -21.638 -32.353 1.00 67.56 203 VAL A O 1
ATOM 1535 N N . ARG A 1 204 ? 13.637 -19.461 -32.871 1.00 63.34 204 ARG A N 1
ATOM 1536 C CA . ARG A 1 204 ? 13.179 -19.649 -34.258 1.00 63.34 204 ARG A CA 1
ATOM 1537 C C . ARG A 1 204 ? 14.130 -20.524 -35.071 1.00 63.34 204 ARG A C 1
ATOM 1539 O O . ARG A 1 204 ? 13.641 -21.386 -35.790 1.00 63.34 204 ARG A O 1
ATOM 1546 N N . SER A 1 205 ? 15.445 -20.337 -34.939 1.00 65.00 205 SER A N 1
ATOM 1547 C CA . SER A 1 205 ? 16.433 -21.138 -35.670 1.00 65.00 205 SER A CA 1
ATOM 1548 C C . SER A 1 205 ? 16.458 -22.592 -35.205 1.00 65.00 205 SER A C 1
ATOM 1550 O O . SER A 1 205 ? 16.549 -23.479 -36.042 1.00 65.00 205 SER A O 1
ATOM 1552 N N . VAL A 1 206 ? 16.325 -22.850 -33.898 1.00 64.50 206 VAL A N 1
ATOM 1553 C CA . VAL A 1 206 ? 16.240 -24.219 -33.349 1.00 64.50 206 VAL A CA 1
ATOM 1554 C C . VAL A 1 206 ? 14.989 -24.939 -33.846 1.00 64.50 206 VAL A C 1
ATOM 1556 O O . VAL A 1 206 ? 15.048 -26.115 -34.180 1.00 64.50 206 VAL A O 1
ATOM 1559 N N . LEU A 1 207 ? 13.862 -24.233 -33.930 1.00 57.97 207 LEU A N 1
ATOM 1560 C CA . LEU A 1 207 ? 12.604 -24.804 -34.408 1.00 57.97 207 LEU A CA 1
ATOM 1561 C C . LEU A 1 207 ? 12.483 -24.809 -35.946 1.00 57.97 207 LEU A C 1
ATOM 1563 O 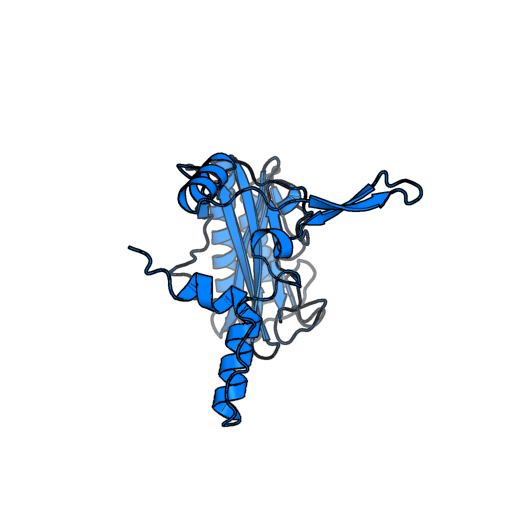O . LEU A 1 207 ? 11.431 -25.183 -36.457 1.00 57.97 207 LEU A O 1
ATOM 1567 N N . GLY A 1 208 ? 13.503 -24.342 -36.684 1.00 62.88 208 GLY A N 1
ATOM 1568 C CA . GLY A 1 208 ? 13.462 -24.209 -38.148 1.00 62.88 208 GLY A CA 1
ATOM 1569 C C . GLY A 1 208 ? 12.323 -23.315 -38.657 1.00 62.88 208 GLY A C 1
ATOM 1570 O O . GLY A 1 208 ? 11.844 -23.474 -39.777 1.00 62.88 208 GLY A O 1
ATOM 1571 N N . LEU A 1 209 ? 11.823 -22.405 -37.815 1.00 60.78 209 LEU A N 1
ATOM 1572 C CA . LEU A 1 209 ? 10.638 -21.611 -38.112 1.00 60.78 209 LEU A CA 1
ATOM 1573 C C . LEU A 1 209 ? 11.025 -20.372 -38.914 1.00 60.78 209 LEU A C 1
ATOM 1575 O O . LEU A 1 209 ? 11.438 -19.357 -38.345 1.00 60.78 209 LEU A O 1
ATOM 1579 N N . GLU A 1 210 ? 10.786 -20.429 -40.220 1.00 65.31 210 GLU A N 1
ATOM 1580 C CA . GLU A 1 210 ? 10.815 -19.246 -41.076 1.00 65.31 210 GLU A CA 1
ATOM 1581 C C . GLU A 1 210 ? 9.805 -18.183 -40.594 1.00 65.31 210 GLU A C 1
ATOM 1583 O O . GLU A 1 210 ? 8.752 -18.531 -40.027 1.00 65.31 210 GLU A O 1
ATOM 1588 N N . PRO A 1 211 ? 10.098 -16.878 -40.787 1.00 65.38 211 PRO A N 1
ATOM 1589 C CA . PRO A 1 211 ? 9.166 -15.803 -40.476 1.00 65.38 211 PRO A CA 1
ATOM 1590 C C . PRO A 1 211 ? 7.811 -16.053 -41.134 1.00 65.38 211 PRO A C 1
ATOM 1592 O O . PRO A 1 211 ? 7.724 -16.322 -42.330 1.00 65.38 211 PRO A O 1
ATOM 1595 N N . THR A 1 212 ? 6.737 -15.945 -40.353 1.00 65.81 212 THR A N 1
ATOM 1596 C CA . THR A 1 212 ? 5.390 -16.112 -40.894 1.00 65.81 212 THR A CA 1
ATOM 1597 C C . THR A 1 212 ? 5.159 -15.087 -42.004 1.00 65.81 212 THR A C 1
ATOM 1599 O O . THR A 1 212 ? 5.314 -13.888 -41.741 1.00 65.81 212 THR A O 1
ATOM 1602 N N . PRO A 1 213 ? 4.768 -15.513 -43.214 1.00 69.00 213 PRO A N 1
ATOM 1603 C CA . PRO A 1 213 ? 4.546 -14.589 -44.309 1.00 69.00 213 PRO A CA 1
ATOM 1604 C C . PRO A 1 213 ? 3.430 -13.606 -43.943 1.00 69.00 213 PRO A C 1
ATOM 1606 O O . PRO A 1 213 ? 2.361 -13.980 -43.450 1.00 69.00 213 PRO A O 1
ATOM 1609 N N . LEU A 1 214 ? 3.703 -12.324 -44.173 1.00 73.25 214 LEU A N 1
ATOM 1610 C CA . LEU A 1 214 ? 2.685 -11.287 -44.152 1.00 73.25 214 LEU A CA 1
ATOM 1611 C C . LEU A 1 214 ? 2.010 -11.282 -45.520 1.00 73.25 214 LEU A C 1
ATOM 1613 O O . LEU A 1 214 ? 2.649 -11.012 -46.536 1.00 73.25 214 LEU A O 1
ATOM 1617 N N . VAL A 1 215 ? 0.717 -11.588 -45.549 1.00 75.06 215 VAL A N 1
ATOM 1618 C CA . VAL A 1 215 ? -0.090 -11.514 -46.764 1.00 75.06 215 VAL A CA 1
ATOM 1619 C C . VAL A 1 215 ? -0.788 -10.166 -46.766 1.00 75.06 215 VAL A C 1
ATOM 1621 O O . VAL A 1 215 ? -1.544 -9.839 -45.852 1.00 75.06 215 VAL A O 1
ATOM 1624 N N . LYS A 1 216 ? -0.510 -9.362 -47.787 1.00 79.62 216 LYS A N 1
ATOM 1625 C CA . LYS A 1 216 ? -1.225 -8.111 -48.015 1.00 79.62 216 LYS A CA 1
ATOM 1626 C C . LYS A 1 216 ? -2.658 -8.436 -48.425 1.00 79.62 216 LYS A C 1
ATOM 1628 O O . LYS A 1 216 ? -2.854 -9.173 -49.388 1.00 79.62 216 LYS A O 1
ATOM 1633 N N . ILE A 1 217 ? -3.636 -7.914 -47.691 1.00 76.06 217 ILE A N 1
ATOM 1634 C CA . ILE A 1 217 ? -5.060 -8.177 -47.949 1.00 76.06 217 ILE A CA 1
ATOM 1635 C C . ILE A 1 217 ? -5.788 -6.974 -48.548 1.00 76.06 217 ILE A C 1
ATOM 1637 O O . ILE A 1 217 ? -6.835 -7.152 -49.162 1.00 76.06 217 ILE A O 1
ATOM 1641 N N . SER A 1 218 ? -5.240 -5.763 -48.411 1.00 74.44 218 SER A N 1
ATOM 1642 C CA . SER A 1 218 ? -5.738 -4.596 -49.135 1.00 74.44 218 SER A CA 1
ATOM 1643 C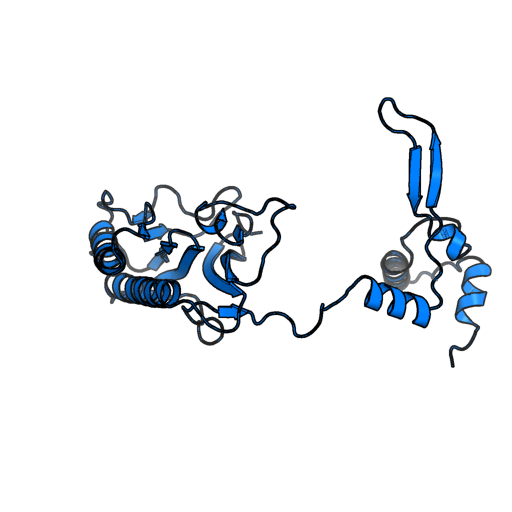 C . SER A 1 218 ? -4.671 -3.522 -49.322 1.00 74.44 218 SER A C 1
ATOM 1645 O O . SER A 1 218 ? -3.773 -3.329 -48.493 1.00 74.44 218 SER A O 1
ATOM 1647 N N . ASP A 1 219 ? -4.809 -2.811 -50.434 1.00 67.38 219 ASP A N 1
ATOM 1648 C CA . ASP A 1 219 ? -4.258 -1.483 -50.645 1.00 67.38 219 ASP A CA 1
ATOM 1649 C C . ASP A 1 219 ? -5.299 -0.450 -50.215 1.00 67.38 219 ASP A C 1
ATOM 1651 O O . ASP A 1 219 ? -6.448 -0.538 -50.638 1.00 67.38 219 ASP A O 1
ATOM 1655 N N . GLY A 1 220 ? -4.898 0.530 -49.405 1.00 62.06 220 GLY A N 1
ATOM 1656 C CA . GLY A 1 220 ? -5.661 1.766 -49.253 1.00 62.06 220 GLY A CA 1
ATOM 1657 C C . GLY A 1 220 ? -6.917 1.694 -48.380 1.00 62.06 220 GLY A C 1
ATOM 1658 O O . GLY A 1 220 ? -8.008 1.347 -48.823 1.00 62.06 220 GLY A O 1
ATOM 1659 N N . PHE A 1 221 ? -6.780 2.220 -47.167 1.00 62.12 221 PHE A N 1
ATOM 1660 C CA . PHE A 1 221 ? -7.841 3.034 -46.569 1.00 62.12 221 PHE A CA 1
ATOM 1661 C C . PHE A 1 221 ? -7.348 4.488 -46.534 1.00 62.12 221 PHE A C 1
ATOM 1663 O O . PHE A 1 221 ? -6.134 4.707 -46.522 1.00 62.12 221 PHE A O 1
ATOM 1670 N N . PRO A 1 222 ? -8.222 5.507 -46.512 1.00 72.56 222 PRO A N 1
ATOM 1671 C CA . PRO A 1 222 ? -7.780 6.885 -46.310 1.00 72.56 222 PRO A CA 1
ATOM 1672 C C . PRO A 1 222 ? -6.917 6.992 -45.038 1.00 72.56 222 PRO A C 1
ATOM 1674 O O . PRO A 1 222 ? -7.381 6.688 -43.943 1.00 72.56 222 PRO A O 1
ATOM 1677 N N . GLY A 1 223 ? -5.640 7.359 -45.194 1.00 79.88 223 GLY A N 1
ATOM 1678 C CA . GLY A 1 223 ? -4.658 7.413 -44.099 1.00 79.88 223 GLY A CA 1
ATOM 1679 C C . GLY A 1 223 ? -3.926 6.099 -43.771 1.00 79.88 223 GLY A C 1
ATOM 1680 O O . GLY A 1 223 ? -3.056 6.105 -42.904 1.00 79.88 223 GLY A O 1
ATOM 1681 N N . VAL A 1 224 ? -4.211 4.988 -44.463 1.00 68.75 224 VAL A N 1
ATOM 1682 C CA . VAL A 1 224 ? -3.546 3.684 -44.274 1.00 68.75 224 VAL A CA 1
ATOM 1683 C C . VAL A 1 224 ? -3.009 3.168 -45.609 1.00 68.75 224 VAL A C 1
ATOM 1685 O O . VAL A 1 224 ? -3.773 2.835 -46.512 1.00 68.75 224 VAL A O 1
ATOM 1688 N N . ALA A 1 225 ? -1.682 3.052 -45.716 1.00 77.38 225 ALA A N 1
ATOM 1689 C CA . ALA A 1 225 ? -1.013 2.644 -46.952 1.00 77.38 225 ALA A CA 1
ATOM 1690 C C . ALA A 1 225 ? -1.322 1.190 -47.365 1.00 77.38 225 ALA A C 1
ATOM 1692 O O . ALA A 1 225 ? -1.525 0.921 -48.545 1.00 77.38 225 ALA A O 1
ATOM 1693 N N . ALA A 1 226 ? -1.375 0.252 -46.414 1.00 80.31 226 ALA A N 1
ATOM 1694 C CA . ALA A 1 226 ? -1.694 -1.151 -46.677 1.00 80.31 226 ALA A CA 1
ATOM 1695 C C . ALA A 1 226 ? -2.107 -1.886 -45.398 1.00 80.31 226 ALA A C 1
ATOM 1697 O O . ALA A 1 226 ? -1.658 -1.538 -44.303 1.00 80.31 226 ALA A O 1
ATOM 1698 N N . VAL A 1 227 ? -2.903 -2.947 -45.551 1.00 69.94 227 VAL A N 1
ATOM 1699 C CA . VAL A 1 227 ? -3.219 -3.887 -44.470 1.00 69.94 227 VAL A CA 1
ATOM 1700 C C . VAL A 1 227 ? -2.591 -5.240 -44.772 1.00 69.94 227 VAL A C 1
ATOM 1702 O O . VAL A 1 227 ? -2.823 -5.840 -45.824 1.00 69.94 227 VAL A O 1
ATOM 1705 N N . TYR A 1 228 ? -1.803 -5.727 -43.818 1.00 76.38 228 TYR A N 1
ATOM 1706 C CA . TYR A 1 228 ? -1.175 -7.041 -43.861 1.00 76.38 228 TYR A CA 1
ATOM 1707 C C . TYR A 1 228 ? -1.773 -7.924 -42.776 1.00 76.38 228 TYR A C 1
ATOM 1709 O O . TYR A 1 228 ? -1.921 -7.503 -41.629 1.00 76.38 228 TYR A O 1
ATOM 1717 N N . VAL A 1 229 ? -2.065 -9.170 -43.127 1.00 62.75 229 VAL A N 1
ATOM 1718 C CA . VAL A 1 229 ? -2.436 -10.208 -42.172 1.00 62.75 229 VAL A CA 1
ATOM 1719 C C . VAL A 1 229 ? -1.273 -11.177 -42.071 1.00 62.75 229 VAL A C 1
ATOM 1721 O O . VAL A 1 229 ? -0.736 -11.659 -43.068 1.00 62.75 229 VAL A O 1
ATOM 1724 N N . LYS A 1 230 ? -0.857 -11.445 -40.836 1.00 65.06 230 LYS A N 1
ATOM 1725 C CA . LYS A 1 230 ? 0.016 -12.575 -40.540 1.00 65.06 230 LYS A CA 1
ATOM 1726 C C . LYS A 1 230 ? -0.741 -13.835 -40.953 1.00 65.06 230 LYS A C 1
ATOM 1728 O O . LYS A 1 230 ? -1.834 -14.012 -40.445 1.00 65.06 230 LYS A O 1
ATOM 1733 N N . ASP A 1 231 ? -0.197 -14.675 -41.831 1.00 64.69 231 ASP A N 1
ATOM 1734 C CA . ASP A 1 231 ? -0.877 -15.885 -42.315 1.00 64.69 231 ASP A CA 1
ATOM 1735 C C . ASP A 1 231 ? -0.042 -17.145 -42.023 1.00 64.69 231 ASP A C 1
ATOM 1737 O O . ASP A 1 231 ? 0.870 -17.521 -42.755 1.00 64.69 231 ASP A O 1
ATOM 1741 N N . GLU A 1 232 ? -0.350 -17.797 -40.902 1.00 64.38 232 GLU A N 1
ATOM 1742 C CA . GLU A 1 232 ? 0.269 -19.058 -40.470 1.00 64.38 232 GLU A CA 1
ATOM 1743 C C . GLU A 1 232 ? -0.210 -20.255 -41.296 1.00 64.38 232 GLU A C 1
ATOM 1745 O O . GLU A 1 232 ? 0.450 -21.292 -41.313 1.00 64.38 232 GLU A O 1
ATOM 1750 N N . SER A 1 233 ? -1.349 -20.115 -41.978 1.00 59.72 233 SER A N 1
ATOM 1751 C CA . SER A 1 233 ? -1.987 -21.209 -42.700 1.00 59.72 233 SER A CA 1
ATOM 1752 C C . SER A 1 233 ? -1.146 -21.611 -43.916 1.00 59.72 233 SER A C 1
ATOM 1754 O O . SER A 1 233 ? -0.838 -22.787 -44.083 1.00 59.72 233 SER A O 1
ATOM 1756 N N . LYS A 1 234 ? -0.580 -20.631 -44.636 1.00 60.19 234 LYS A N 1
ATOM 1757 C CA . LYS A 1 234 ? 0.394 -20.860 -45.719 1.00 60.19 234 LYS A CA 1
ATOM 1758 C C . LYS A 1 234 ? 1.675 -21.564 -45.275 1.00 60.19 234 LYS A C 1
ATOM 1760 O O . LYS A 1 234 ? 2.196 -22.379 -46.027 1.00 60.19 234 LYS A O 1
ATOM 1765 N N . ARG A 1 235 ? 2.181 -21.273 -44.071 1.00 57.81 235 ARG A N 1
ATOM 1766 C CA . ARG A 1 235 ? 3.386 -21.931 -43.531 1.00 57.81 235 ARG A CA 1
ATOM 1767 C C . ARG A 1 235 ? 3.132 -23.398 -43.184 1.00 57.81 235 ARG A C 1
ATOM 1769 O O . ARG A 1 235 ? 4.038 -24.211 -43.289 1.00 57.81 235 ARG A O 1
ATOM 1776 N N . MET A 1 236 ? 1.913 -23.720 -42.761 1.00 57.06 236 MET A N 1
ATOM 1777 C CA . MET A 1 236 ? 1.532 -25.058 -42.303 1.00 57.06 236 MET A CA 1
ATOM 1778 C C . MET A 1 236 ? 0.741 -25.859 -43.351 1.00 57.06 236 MET A C 1
ATOM 1780 O O . MET A 1 236 ? 0.269 -26.946 -43.041 1.00 57.06 236 MET A O 1
ATOM 1784 N N . GLY A 1 237 ? 0.553 -25.325 -44.565 1.00 59.28 237 GLY A N 1
ATOM 1785 C CA . GLY A 1 237 ? -0.301 -25.940 -45.589 1.00 59.28 237 GLY A CA 1
ATOM 1786 C C . GLY A 1 237 ? -1.781 -26.034 -45.192 1.00 59.28 237 GLY A C 1
ATOM 1787 O O . GLY A 1 237 ? -2.520 -26.827 -45.756 1.00 59.28 237 GLY A O 1
ATOM 1788 N N . LEU A 1 238 ? -2.226 -25.251 -44.208 1.00 53.41 238 LEU A N 1
ATOM 1789 C CA . LEU A 1 238 ? -3.591 -25.276 -43.692 1.00 53.41 238 LEU A CA 1
ATOM 1790 C C . LEU A 1 238 ? -4.466 -24.267 -44.439 1.00 53.41 238 LEU A C 1
ATOM 1792 O O . LEU A 1 238 ? -3.996 -23.233 -44.900 1.00 53.41 238 LEU A O 1
ATOM 1796 N N . GLN A 1 239 ? -5.766 -24.540 -44.511 1.00 49.06 239 GLN A N 1
ATOM 1797 C CA . GLN A 1 239 ? -6.745 -23.658 -45.162 1.00 49.06 239 GLN A CA 1
ATOM 1798 C C . GLN A 1 239 ? -7.247 -22.515 -44.249 1.00 49.06 239 GLN A C 1
ATOM 1800 O O . GLN A 1 239 ? -8.046 -21.696 -44.695 1.00 49.06 239 GLN A O 1
ATOM 1805 N N . ALA A 1 240 ? -6.827 -22.438 -42.973 1.00 44.59 240 ALA A N 1
ATOM 1806 C CA . ALA A 1 240 ? -7.314 -21.413 -42.040 1.00 44.59 240 ALA A CA 1
ATOM 1807 C C . ALA A 1 240 ? -6.341 -21.054 -40.899 1.00 44.59 240 ALA A C 1
ATOM 1809 O O . ALA A 1 240 ? -5.516 -21.853 -40.452 1.00 44.59 240 ALA A O 1
ATOM 1810 N N . PHE A 1 241 ? -6.463 -19.813 -40.417 1.00 39.59 241 PHE A N 1
ATOM 1811 C CA . PHE A 1 241 ? -5.551 -19.153 -39.486 1.00 39.59 241 PHE A CA 1
ATOM 1812 C C . PHE A 1 241 ? -5.810 -19.517 -38.007 1.00 39.59 241 PHE A C 1
ATOM 1814 O O . PHE A 1 241 ? -6.899 -19.317 -37.482 1.00 39.59 241 PHE A O 1
ATOM 1821 N N . LYS A 1 242 ? -4.752 -19.968 -37.314 1.00 45.50 242 LYS A N 1
ATOM 1822 C CA . LYS A 1 242 ? -4.501 -19.797 -35.864 1.00 45.50 242 LYS A CA 1
ATOM 1823 C C . LYS A 1 242 ? -5.564 -20.313 -34.866 1.00 45.50 242 LYS A C 1
ATOM 1825 O O . LYS A 1 242 ? -5.931 -19.602 -33.939 1.00 45.50 242 LYS A O 1
ATOM 1830 N N . VAL A 1 243 ? -5.978 -21.581 -34.960 1.00 41.94 243 VAL A N 1
ATOM 1831 C CA . VAL A 1 243 ? -6.801 -22.236 -33.908 1.00 41.94 243 VAL A CA 1
ATOM 1832 C C . VAL A 1 243 ? -6.381 -23.694 -33.632 1.00 41.94 243 VAL A C 1
ATOM 1834 O O . VAL A 1 243 ? -7.154 -24.493 -33.122 1.00 41.94 243 VAL A O 1
ATOM 1837 N N . VAL A 1 244 ? -5.160 -24.108 -33.976 1.00 50.03 244 VAL A N 1
ATOM 1838 C CA . VAL A 1 244 ? -4.881 -25.558 -34.075 1.00 50.03 244 VAL A CA 1
ATOM 1839 C C . VAL A 1 244 ? -4.604 -26.227 -32.719 1.00 50.03 244 VAL A C 1
ATOM 1841 O O . VAL A 1 244 ? -4.990 -27.369 -32.521 1.00 50.03 244 VAL A O 1
ATOM 1844 N N . GLY A 1 245 ? -4.028 -25.531 -31.734 1.00 48.78 245 GLY A N 1
ATOM 1845 C CA . GLY A 1 245 ? -3.753 -26.145 -30.423 1.00 48.78 245 GLY A CA 1
ATOM 1846 C C . GLY A 1 245 ? -4.998 -26.281 -29.535 1.00 48.78 245 GLY A C 1
ATOM 1847 O O . GLY A 1 245 ? -5.394 -27.377 -29.143 1.00 48.78 245 GLY A O 1
ATOM 1848 N N . GLY A 1 246 ? -5.633 -25.147 -29.224 1.00 49.25 246 GLY A N 1
ATOM 1849 C CA . GLY A 1 246 ? -6.756 -25.093 -28.282 1.00 49.25 246 GLY A CA 1
ATOM 1850 C C . GLY 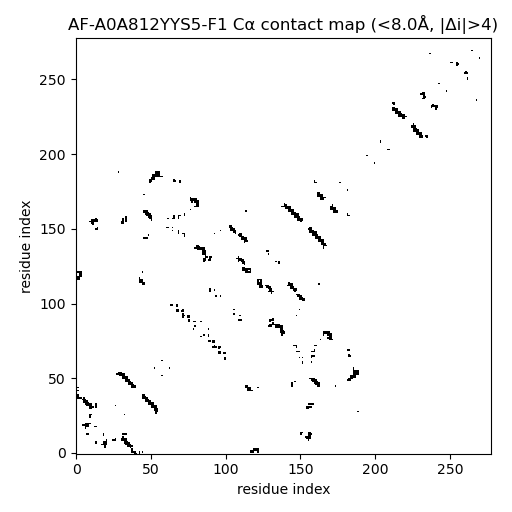A 1 246 ? -8.038 -25.735 -28.813 1.00 49.25 246 GLY A C 1
ATOM 1851 O O . GLY A 1 246 ? -8.656 -26.532 -28.109 1.00 49.25 246 GLY A O 1
ATOM 1852 N N . ALA A 1 247 ? -8.422 -25.456 -30.065 1.00 53.03 247 ALA A N 1
A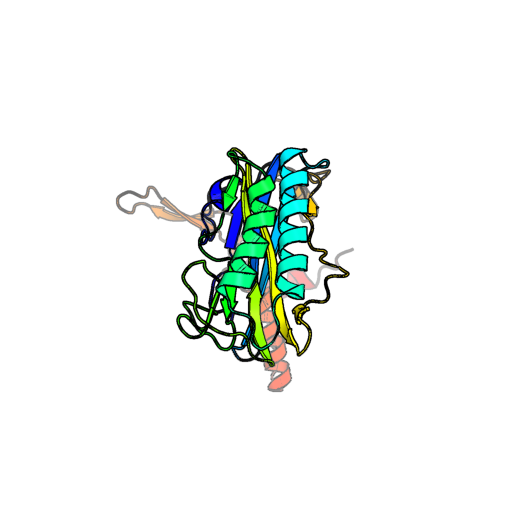TOM 1853 C CA . ALA A 1 247 ? -9.659 -26.018 -30.603 1.00 53.03 247 ALA A CA 1
ATOM 1854 C C . ALA A 1 247 ? -9.548 -27.512 -30.918 1.00 53.03 247 ALA A C 1
ATOM 1856 O O . ALA A 1 247 ? -10.545 -28.210 -30.772 1.00 53.03 247 ALA A O 1
ATOM 1857 N N . TYR A 1 248 ? -8.365 -28.040 -31.258 1.00 57.56 248 TYR A N 1
ATOM 1858 C CA . TYR A 1 248 ? -8.195 -29.488 -31.415 1.00 57.56 248 TYR A CA 1
ATOM 1859 C C . TYR A 1 248 ? -8.270 -30.222 -30.069 1.00 57.56 248 TYR A C 1
ATOM 1861 O O . TYR A 1 248 ? -8.918 -31.265 -29.965 1.00 57.56 248 TYR A O 1
ATOM 1869 N N . ALA A 1 249 ? -7.689 -29.652 -29.007 1.00 56.47 249 ALA A N 1
ATOM 1870 C CA . ALA A 1 249 ? -7.840 -30.185 -27.653 1.00 56.47 249 ALA A CA 1
ATOM 1871 C C . ALA A 1 249 ? -9.313 -30.182 -27.198 1.00 56.47 249 ALA A C 1
ATOM 1873 O O . ALA A 1 249 ? -9.794 -31.181 -26.660 1.00 56.47 249 ALA A O 1
ATOM 1874 N N . MET A 1 250 ? -10.051 -29.100 -27.477 1.00 64.38 250 MET A N 1
ATOM 1875 C CA . MET A 1 250 ? -11.492 -29.002 -27.207 1.00 64.38 250 MET A CA 1
ATOM 1876 C C . MET A 1 250 ? -12.311 -29.991 -28.048 1.00 64.38 250 MET A C 1
ATOM 1878 O O . MET A 1 250 ? -13.172 -30.674 -27.499 1.00 64.38 250 MET A O 1
ATOM 1882 N N . LEU A 1 251 ? -12.006 -30.143 -29.340 1.00 64.31 251 LEU A N 1
ATOM 1883 C CA . LEU A 1 251 ? -12.649 -31.116 -30.229 1.00 64.31 251 LEU A CA 1
ATOM 1884 C C . LEU A 1 251 ? -12.458 -32.547 -29.714 1.00 64.31 251 LEU A C 1
ATOM 1886 O O . LEU A 1 251 ? -13.432 -33.276 -29.551 1.00 64.31 251 LEU A O 1
ATOM 1890 N N . ARG A 1 252 ? -11.222 -32.934 -29.370 1.00 62.06 252 ARG A N 1
ATOM 1891 C CA . ARG A 1 252 ? -10.918 -34.253 -28.785 1.00 62.06 252 ARG A CA 1
ATOM 1892 C C . ARG A 1 252 ? -11.687 -34.496 -27.488 1.00 62.06 252 ARG A C 1
ATOM 1894 O O . ARG A 1 252 ? -12.210 -35.591 -27.280 1.00 62.06 252 ARG A O 1
ATOM 1901 N N . PHE A 1 253 ? -11.755 -33.489 -26.619 1.00 65.56 253 PHE A N 1
ATOM 1902 C CA . PHE A 1 253 ? -12.509 -33.567 -25.369 1.00 65.56 253 PHE A CA 1
ATOM 1903 C C . PHE A 1 253 ? -14.013 -33.764 -25.621 1.00 65.56 253 PHE A C 1
ATOM 1905 O O . PHE A 1 253 ? -14.626 -34.641 -25.010 1.00 65.56 253 PHE A O 1
ATOM 1912 N N . MET A 1 254 ? -14.596 -33.006 -26.553 1.00 63.81 254 MET A N 1
ATOM 1913 C CA . MET A 1 254 ? -16.011 -33.111 -26.925 1.00 63.81 254 MET A CA 1
ATOM 1914 C C . MET A 1 254 ? -16.336 -34.459 -27.579 1.00 63.81 254 MET A C 1
ATOM 1916 O O . MET A 1 254 ? -17.276 -35.121 -27.146 1.00 63.81 254 MET A O 1
ATOM 1920 N N . CYS A 1 255 ? -15.529 -34.923 -28.535 1.00 75.06 255 CYS A N 1
ATOM 1921 C CA . CYS A 1 255 ? -15.681 -36.234 -29.177 1.00 75.06 255 CYS A CA 1
ATOM 1922 C C . CYS A 1 255 ? -15.644 -37.382 -28.154 1.00 75.06 255 CYS A C 1
ATOM 1924 O O . CYS A 1 255 ? -16.523 -38.243 -28.163 1.00 75.06 255 CYS A O 1
ATOM 1926 N N . LYS A 1 256 ? -14.704 -37.345 -27.192 1.00 68.44 256 LYS A N 1
ATOM 1927 C CA . LYS A 1 256 ? -14.637 -38.326 -26.093 1.00 68.44 256 LYS A CA 1
ATOM 1928 C C . LYS A 1 256 ? -15.895 -38.305 -25.217 1.00 68.44 256 LYS A C 1
ATOM 1930 O O . LYS A 1 256 ? -16.374 -39.363 -24.822 1.00 68.44 256 LYS A O 1
ATOM 1935 N N . ARG A 1 257 ? -16.428 -37.121 -24.897 1.00 73.25 257 ARG A N 1
ATOM 1936 C CA . ARG A 1 257 ? -17.630 -36.971 -24.056 1.00 73.25 257 ARG A CA 1
ATOM 1937 C C . ARG A 1 257 ? -18.907 -37.426 -24.767 1.00 73.25 257 ARG A C 1
ATOM 1939 O O . ARG A 1 257 ? -19.816 -37.916 -24.109 1.00 73.25 257 ARG A O 1
ATOM 1946 N N . LEU A 1 258 ? -18.960 -37.261 -26.085 1.00 76.56 258 LEU A N 1
ATOM 1947 C CA . LEU A 1 258 ? -20.120 -37.578 -26.919 1.00 76.56 258 LEU A CA 1
ATOM 1948 C C . LEU A 1 258 ? -20.057 -38.981 -27.545 1.00 76.56 258 LEU A C 1
ATOM 1950 O O . LEU A 1 258 ? -20.953 -39.334 -28.304 1.00 76.56 258 LEU A O 1
ATOM 1954 N N . ALA A 1 259 ? -19.014 -39.767 -27.245 1.00 85.88 259 ALA A N 1
ATOM 1955 C CA . ALA A 1 259 ? -18.743 -41.069 -27.863 1.00 85.88 259 ALA A CA 1
ATOM 1956 C C . ALA A 1 259 ? -18.755 -41.024 -29.406 1.00 85.88 259 ALA A C 1
ATOM 1958 O O . ALA A 1 259 ? -19.164 -41.977 -30.067 1.00 85.88 259 ALA A O 1
ATOM 1959 N N . GLN A 1 260 ? -18.299 -39.907 -29.977 1.00 65.94 260 GLN A N 1
ATOM 1960 C CA . GLN A 1 260 ? -18.164 -39.732 -31.420 1.00 65.94 260 GLN A CA 1
ATOM 1961 C C . GLN A 1 260 ? -16.689 -39.798 -31.830 1.00 65.94 260 GLN A C 1
ATOM 1963 O O . GLN A 1 260 ? -15.824 -39.343 -31.074 1.00 65.94 260 GLN A O 1
ATOM 1968 N N . PRO A 1 261 ? -16.372 -40.347 -33.015 1.00 55.59 261 PRO A N 1
ATOM 1969 C CA . PRO A 1 261 ? -15.012 -40.321 -33.535 1.00 55.59 261 PRO A CA 1
ATOM 1970 C C . PRO A 1 261 ? -14.571 -38.874 -33.792 1.00 55.59 261 PRO A C 1
ATOM 1972 O O . PRO A 1 261 ? -15.376 -38.016 -34.158 1.00 55.59 261 PRO A O 1
ATOM 1975 N N . VAL A 1 262 ? -13.283 -38.592 -33.593 1.00 60.88 262 VAL A N 1
ATOM 1976 C CA . VAL A 1 262 ? -12.700 -37.313 -34.019 1.00 60.88 262 VAL A CA 1
ATOM 1977 C C . VAL A 1 262 ? -12.639 -37.338 -35.552 1.00 60.88 262 VAL A C 1
ATOM 1979 O O . VAL A 1 262 ? -12.056 -38.283 -36.082 1.00 60.88 262 VAL A O 1
ATOM 1982 N N . PRO A 1 263 ? -13.233 -36.366 -36.272 1.00 56.19 263 PRO A N 1
ATOM 1983 C CA . PRO A 1 263 ? -13.163 -36.326 -37.730 1.00 56.19 263 PRO A CA 1
ATOM 1984 C C . PRO A 1 263 ? -11.703 -36.307 -38.187 1.00 56.19 263 PRO A C 1
ATOM 1986 O O . PRO A 1 263 ? -10.906 -35.532 -37.652 1.00 56.19 263 PRO A O 1
ATOM 1989 N N . GLU A 1 264 ? -11.346 -37.144 -39.161 1.00 48.41 264 GLU A N 1
ATOM 1990 C CA . GLU A 1 264 ? -10.009 -37.101 -39.746 1.00 48.41 264 GLU A CA 1
ATOM 1991 C C . GLU A 1 264 ? -9.818 -35.749 -40.444 1.00 48.41 264 GLU A C 1
ATOM 1993 O O . GLU A 1 264 ? -10.542 -35.391 -41.373 1.00 48.41 264 GLU A O 1
ATOM 1998 N N . THR A 1 265 ? -8.855 -34.961 -39.975 1.00 49.16 265 THR A N 1
ATOM 1999 C CA . THR A 1 265 ? -8.377 -3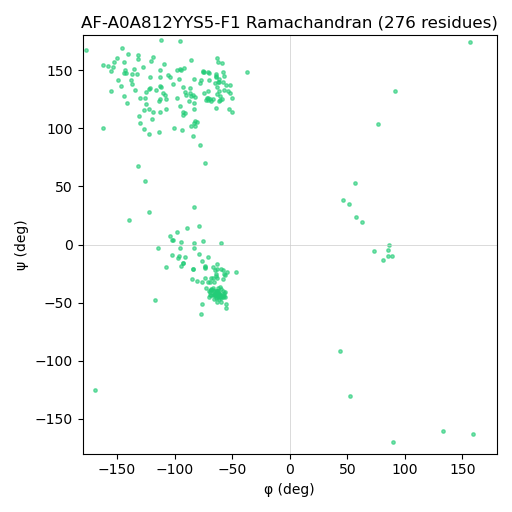3.789 -40.711 1.00 49.16 265 THR A CA 1
ATOM 2000 C C . THR A 1 265 ? -7.609 -34.254 -41.942 1.00 49.16 265 THR A C 1
ATOM 2002 O O . THR A 1 265 ? -6.870 -35.232 -41.850 1.00 49.16 265 THR A O 1
ATOM 2005 N N . SER A 1 266 ? -7.782 -33.540 -43.059 1.00 47.34 266 SER A N 1
ATOM 2006 C CA . SER A 1 266 ? -7.224 -33.835 -44.389 1.00 47.34 266 SER A CA 1
ATOM 2007 C C . SER A 1 266 ? -5.804 -34.411 -44.380 1.00 47.34 266 SER A C 1
ATOM 2009 O O . SER A 1 266 ? -4.980 -33.980 -43.573 1.00 47.34 266 SER A O 1
ATOM 2011 N N . ASP A 1 267 ? -5.497 -35.267 -45.360 1.00 41.75 267 ASP A N 1
ATOM 2012 C CA . ASP A 1 267 ? -4.242 -36.027 -45.522 1.00 41.75 267 ASP A CA 1
ATOM 2013 C C . ASP A 1 267 ? -2.936 -35.223 -45.334 1.00 41.75 267 ASP A C 1
ATOM 2015 O O . ASP A 1 267 ? -1.913 -35.774 -44.935 1.00 41.75 267 ASP A O 1
ATOM 2019 N N . GLN A 1 268 ? -2.962 -33.899 -45.520 1.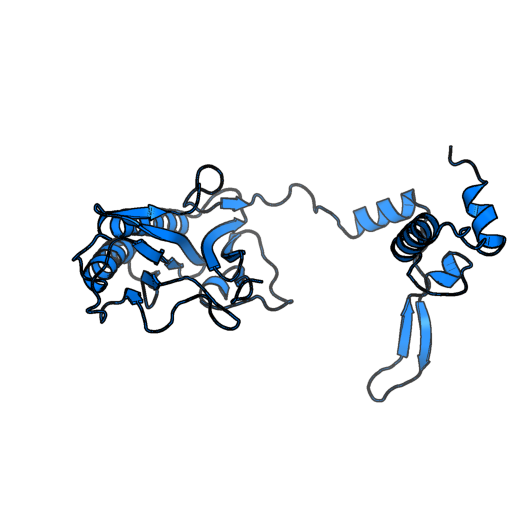00 40.00 268 GLN A N 1
ATOM 2020 C CA . GLN A 1 268 ? -1.835 -33.001 -45.235 1.00 40.00 268 GLN A CA 1
ATOM 2021 C C . GLN A 1 268 ? -1.433 -32.925 -43.745 1.00 40.00 268 GLN A C 1
ATOM 2023 O O . GLN A 1 268 ? -0.275 -32.641 -43.452 1.00 40.00 268 GLN A O 1
ATOM 2028 N N . VAL A 1 269 ? -2.341 -33.204 -42.797 1.00 40.31 269 VAL A N 1
ATOM 2029 C CA . VAL A 1 269 ? -2.036 -33.239 -41.348 1.00 40.31 269 VAL A CA 1
ATOM 2030 C C . VAL A 1 269 ? -1.478 -34.603 -40.919 1.00 40.31 269 VAL A C 1
ATOM 2032 O O . VAL A 1 269 ? -0.644 -34.654 -40.016 1.00 40.31 269 VAL A O 1
ATOM 2035 N N . LYS A 1 270 ? -1.870 -35.699 -41.591 1.00 37.31 270 LYS A N 1
ATOM 2036 C CA . LYS A 1 270 ? -1.318 -37.048 -41.345 1.00 37.31 270 LYS A CA 1
ATOM 2037 C C . LYS A 1 270 ? 0.187 -37.101 -41.641 1.00 37.31 270 LYS A C 1
ATOM 2039 O O . LYS A 1 270 ? 0.947 -37.633 -40.839 1.00 37.31 270 LYS A O 1
ATOM 2044 N N . LEU A 1 271 ? 0.633 -36.432 -42.708 1.00 38.75 271 LEU A N 1
ATOM 2045 C CA . LEU A 1 271 ? 2.036 -36.431 -43.145 1.00 38.75 271 LEU A CA 1
ATOM 2046 C C . LEU A 1 271 ? 3.023 -35.799 -42.143 1.00 38.75 271 LEU A C 1
ATOM 2048 O O . LEU A 1 271 ? 4.195 -36.160 -42.128 1.00 38.75 271 LEU A O 1
ATOM 2052 N N . VAL A 1 272 ? 2.560 -34.863 -41.307 1.00 42.19 272 VAL A N 1
ATOM 2053 C CA . VAL A 1 272 ? 3.394 -34.186 -40.292 1.00 42.19 272 VAL A CA 1
ATOM 2054 C C . VAL A 1 272 ? 3.496 -35.005 -39.000 1.00 42.19 272 VAL A C 1
ATOM 2056 O O . VAL A 1 272 ? 4.430 -34.818 -38.228 1.00 42.19 272 VAL A O 1
ATOM 2059 N N . LEU A 1 273 ? 2.553 -35.920 -38.757 1.00 40.00 273 LEU A N 1
ATOM 2060 C CA . LEU A 1 273 ? 2.513 -36.755 -37.553 1.00 40.00 273 LEU A CA 1
ATOM 2061 C C . LEU A 1 273 ? 3.192 -38.122 -37.741 1.00 40.00 273 LEU A C 1
ATOM 2063 O O . LEU A 1 273 ? 3.533 -38.754 -36.747 1.00 40.00 273 LEU A O 1
ATOM 2067 N N . GLU A 1 274 ? 3.392 -38.566 -38.986 1.00 41.31 274 GLU A N 1
ATOM 2068 C CA . GLU A 1 274 ? 4.027 -39.853 -39.322 1.00 41.31 274 GLU A CA 1
ATOM 2069 C C . GLU A 1 274 ? 5.535 -39.755 -39.621 1.00 41.31 274 GLU A C 1
ATOM 2071 O O . GLU A 1 274 ? 6.188 -40.780 -39.811 1.00 41.31 274 GLU A O 1
ATOM 2076 N N . GLN A 1 275 ? 6.124 -38.554 -39.621 1.00 39.44 275 GLN A N 1
ATOM 2077 C CA . GLN A 1 275 ? 7.580 -38.426 -39.534 1.00 39.44 275 GLN A CA 1
ATOM 2078 C C . GLN A 1 275 ? 7.981 -38.514 -38.063 1.00 39.44 275 GLN A C 1
ATOM 2080 O O . GLN A 1 275 ? 7.763 -37.573 -37.300 1.00 39.44 275 GLN A O 1
ATOM 2085 N N . GLU A 1 276 ? 8.538 -39.660 -37.665 1.00 38.91 276 GLU A N 1
ATOM 2086 C CA . GLU A 1 276 ? 9.213 -39.807 -36.377 1.00 38.91 276 GLU A CA 1
ATOM 2087 C C . GLU A 1 276 ? 10.216 -38.656 -36.209 1.00 38.91 276 GLU A C 1
ATOM 2089 O O . GLU A 1 276 ? 11.186 -38.529 -36.959 1.00 38.91 276 GLU A O 1
ATOM 2094 N N . LEU A 1 277 ? 9.944 -37.784 -35.237 1.00 33.62 277 LEU A N 1
ATOM 2095 C CA . LEU A 1 277 ? 10.961 -36.908 -34.678 1.00 33.62 277 LEU A CA 1
ATOM 2096 C C . LEU A 1 277 ? 12.049 -37.815 -34.076 1.00 33.62 277 LEU A C 1
ATOM 2098 O O . LEU A 1 277 ? 11.685 -38.694 -33.289 1.00 33.62 277 LEU A O 1
ATOM 2102 N N . PRO A 1 278 ? 13.336 -37.638 -34.423 1.00 39.91 278 PRO A N 1
ATOM 2103 C CA . PRO A 1 278 ? 14.414 -38.252 -33.655 1.00 39.91 278 PRO A CA 1
ATOM 2104 C C . PRO A 1 278 ? 14.414 -37.769 -32.198 1.00 39.91 278 PRO A C 1
ATOM 2106 O O . PRO A 1 278 ? 13.980 -36.618 -31.940 1.00 39.91 278 PRO A O 1
#

Solvent-accessible surface area (backbone atoms only — not comparable to full-atom values): 15303 Å² total; per-residue (Å²): 112,49,22,50,78,58,28,47,16,50,21,63,46,24,56,44,90,82,36,58,63,60,102,80,74,78,79,51,82,81,23,32,37,23,35,39,44,54,48,51,57,99,41,34,50,47,42,36,30,43,22,31,34,29,31,87,71,82,54,68,73,57,50,52,50,42,53,31,29,41,50,19,44,54,53,26,26,55,54,35,18,52,78,36,42,26,20,60,32,28,49,55,26,46,56,46,50,57,72,74,48,87,62,49,46,72,60,89,43,39,30,31,26,41,32,71,31,48,76,80,40,36,53,51,74,85,78,38,52,17,22,88,86,28,86,45,63,40,47,63,73,42,39,31,36,40,43,40,38,36,30,38,73,99,44,16,26,49,34,40,29,40,25,26,38,24,34,86,78,14,40,43,65,77,64,80,43,85,89,60,54,79,53,69,43,68,40,58,72,69,95,54,78,94,74,41,80,62,54,53,48,52,55,29,59,75,69,69,53,70,81,69,52,67,44,75,78,44,74,61,52,98,96,36,80,62,45,67,43,79,38,56,12,75,79,69,76,42,99,61,71,89,54,71,68,66,51,49,54,49,48,51,51,49,20,64,75,69,78,42,81,71,78,84,70,62,72,78,60,52,63,68,71,71,54,79,78,130

Nearest PDB structures (foldseek):
  5x49-assembly1_B  TM=8.159E-01  e=3.995E-09  Homo sapiens
  8bqx-assembly1_x  TM=8.045E-01  e=2.988E-09  Saccharomyces cerevisiae
  4s2t-assembly1_P  TM=7.727E-01  e=4.865E-08  Caenorhabditis elegans
  6mrf-assembly1_A  TM=7.428E-01  e=3.433E-08  Acinetobacter baumannii
  1qxz-assembly1_A  TM=7.590E-01  e=4.865E-08  Staphylococcus aureus

Radius of gyration: 26.97 Å; Cα contacts (8 Å, |Δi|>4): 534; chains: 1; bounding box: 42×60×73 Å

pLDDT: mean 82.25, std 17.49, range [33.62, 98.75]

InterPro domains:
  IPR000994 Peptidase M24 [PF00557] (1-168)
  IPR036005 Creatinase/aminopeptidase-like [G3DSA:3.90.230.10] (1-180)
  IPR036005 Creatinase/aminopeptidase-like [SSF55920] (1-175)
  IPR036052 Tryptophan synthase beta chain-like, PALP domain superfamily [G3DSA:3.40.50.1100] (190-276)
  IPR050659 Peptidase M24B family [PTHR46112] (5-175)

Organism: NCBI:txid1628268

Mean predicted aligned error: 13.85 Å

Secondary structure (DSSP, 8-state):
--SSPPEEEEGGGGGSTT----TT----TT-EEEEEEEEEETTEEEEEEEEEEESSS--HHHHHHHHHHHHHHHHHHHH--TT-BHHHHHHHHHHHHHTT-TTEEE-S-SEEEEEEEETTEEE-TTS-EESTT---B--TT-EEEE--EEEETTTEEEE-BEEEEEETTEEEESS-TTSS-SSPEEEPPPSS-SS-HHHHHHHHHHTT-PPPPEEEEEEEETTEEEEEEE-HHHHHT-SSSS-HHHHHHHHHHHHHHHT-PPPPP-HHHHHHHSS---